Protein AF-A0A484LTN2-F1 (afdb_monomer_lite)

pLDDT: mean 73.19, std 17.42, range [28.61, 96.44]

Structure (mmCIF, N/CA/C/O backbone):
data_AF-A0A484LTN2-F1
#
_entry.id   AF-A0A484LTN2-F1
#
loop_
_atom_site.group_PDB
_atom_site.id
_atom_site.type_symbol
_atom_site.label_atom_id
_atom_site.label_alt_id
_atom_site.label_comp_id
_atom_site.label_asym_id
_atom_site.label_entity_id
_atom_site.label_seq_id
_atom_site.pdbx_PDB_ins_code
_atom_site.Cartn_x
_atom_site.Cartn_y
_atom_site.Cartn_z
_atom_site.occupancy
_atom_site.B_iso_or_equiv
_atom_site.auth_seq_id
_atom_site.auth_comp_id
_atom_site.auth_asym_id
_atom_site.auth_atom_id
_atom_site.pdbx_PDB_model_num
ATOM 1 N N . MET A 1 1 ? 16.495 2.948 -45.776 1.00 73.25 1 MET A N 1
ATOM 2 C CA . MET A 1 1 ? 16.102 4.232 -46.413 1.00 73.25 1 MET A CA 1
ATOM 3 C C . MET A 1 1 ? 14.752 4.759 -45.932 1.00 73.25 1 MET A C 1
ATOM 5 O O . MET A 1 1 ? 14.726 5.863 -45.408 1.00 73.25 1 MET A O 1
ATOM 9 N N . LEU A 1 2 ? 13.657 3.994 -46.045 1.00 81.75 2 LEU A N 1
ATOM 10 C CA . LEU A 1 2 ? 12.303 4.440 -45.662 1.00 81.75 2 LEU A CA 1
ATOM 11 C C . LEU A 1 2 ? 12.200 5.013 -44.234 1.00 81.75 2 LEU A C 1
ATOM 13 O O . LEU A 1 2 ? 11.617 6.074 -44.037 1.00 81.75 2 LEU A O 1
ATOM 17 N N . ALA A 1 3 ? 12.803 4.344 -43.246 1.00 84.12 3 ALA A N 1
ATOM 18 C CA . ALA A 1 3 ? 12.801 4.819 -41.861 1.00 84.12 3 ALA A CA 1
ATOM 19 C C . ALA A 1 3 ? 13.476 6.196 -41.713 1.00 84.12 3 ALA A C 1
ATOM 21 O O . ALA A 1 3 ? 12.920 7.088 -41.087 1.00 84.12 3 ALA A O 1
ATOM 22 N N . VAL A 1 4 ? 14.628 6.404 -42.361 1.00 85.31 4 VAL A N 1
ATOM 23 C CA . VAL A 1 4 ? 15.359 7.685 -42.331 1.00 85.31 4 VAL A CA 1
ATOM 24 C C . VAL A 1 4 ? 14.531 8.802 -42.966 1.00 85.31 4 VAL A C 1
ATOM 26 O O . VAL A 1 4 ? 14.491 9.905 -42.433 1.00 85.31 4 VAL A O 1
ATOM 29 N N . PHE A 1 5 ? 13.819 8.508 -44.057 1.00 86.00 5 PHE A N 1
ATOM 30 C CA . PHE A 1 5 ? 12.929 9.464 -44.718 1.00 86.00 5 PHE A CA 1
ATOM 31 C C . PHE A 1 5 ? 11.800 9.940 -43.794 1.00 86.00 5 PHE A C 1
ATOM 33 O O . PHE A 1 5 ? 11.580 11.143 -43.654 1.00 86.00 5 PHE A O 1
ATOM 40 N N . TRP A 1 6 ? 11.105 9.014 -43.128 1.00 87.88 6 TRP A N 1
ATOM 41 C CA . TRP A 1 6 ? 10.028 9.369 -42.200 1.00 87.88 6 TRP A CA 1
ATOM 42 C C . TRP A 1 6 ? 10.534 10.115 -40.968 1.00 87.88 6 TRP A C 1
ATOM 44 O O . TRP A 1 6 ? 9.888 11.068 -40.529 1.00 87.88 6 TRP A O 1
ATOM 54 N N . THR A 1 7 ? 11.697 9.731 -40.442 1.00 86.56 7 THR A N 1
ATOM 55 C CA . THR A 1 7 ? 12.330 10.429 -39.319 1.00 86.56 7 THR A CA 1
ATOM 56 C C . THR A 1 7 ? 12.731 11.849 -39.704 1.00 86.56 7 THR A C 1
ATOM 58 O O . THR A 1 7 ? 12.405 12.776 -38.971 1.00 86.56 7 THR A O 1
ATOM 61 N N . ALA A 1 8 ? 13.337 12.043 -40.880 1.00 86.75 8 ALA A N 1
ATOM 62 C CA . ALA A 1 8 ? 13.673 13.371 -41.393 1.00 86.75 8 ALA A CA 1
ATOM 63 C C . ALA A 1 8 ? 12.422 14.246 -41.577 1.00 86.75 8 ALA A C 1
ATOM 65 O O . ALA A 1 8 ? 12.446 15.420 -41.233 1.00 86.75 8 ALA A O 1
ATOM 66 N N . LYS A 1 9 ? 11.305 13.666 -42.044 1.00 86.06 9 LYS A N 1
ATOM 67 C CA . LYS A 1 9 ? 10.018 14.372 -42.176 1.00 86.06 9 LYS A CA 1
ATOM 68 C C . LYS A 1 9 ? 9.395 14.784 -40.840 1.00 86.06 9 LYS A C 1
ATOM 70 O O . LYS A 1 9 ? 8.737 15.817 -40.773 1.00 86.06 9 LYS A O 1
ATOM 75 N N . ARG A 1 10 ? 9.513 13.944 -39.808 1.00 88.38 10 ARG A N 1
ATOM 76 C CA . ARG A 1 10 ? 8.929 14.205 -38.480 1.00 88.38 10 ARG A CA 1
ATOM 77 C C . ARG A 1 10 ? 9.792 15.132 -37.632 1.00 88.38 10 ARG A C 1
ATOM 79 O O . ARG A 1 10 ? 9.253 15.892 -36.839 1.00 88.38 10 ARG A O 1
ATOM 86 N N . LEU A 1 11 ? 11.110 15.056 -37.790 1.00 89.62 11 LEU A N 1
ATOM 87 C CA . LEU A 1 11 ? 12.092 15.775 -36.979 1.00 89.62 11 LEU A CA 1
ATOM 88 C C . LEU A 1 11 ? 12.852 16.818 -37.805 1.00 89.62 11 LEU A C 1
ATOM 90 O O . LEU A 1 11 ? 14.044 17.033 -37.598 1.00 89.62 11 LEU A O 1
ATOM 94 N N . THR A 1 12 ? 12.164 17.471 -38.743 1.00 88.12 12 THR A N 1
ATOM 95 C CA . THR A 1 12 ? 12.761 18.424 -39.688 1.00 88.12 12 THR A CA 1
ATOM 96 C C . THR A 1 12 ? 13.589 19.509 -38.996 1.00 88.12 12 THR A C 1
ATOM 98 O O . THR A 1 12 ? 14.700 19.793 -39.434 1.00 88.12 12 THR A O 1
ATOM 101 N N . SER A 1 13 ? 13.097 20.066 -37.883 1.00 83.50 13 SER A N 1
ATOM 102 C CA . SER A 1 13 ? 13.801 21.097 -37.105 1.00 83.50 13 SER A CA 1
ATOM 103 C C . SER A 1 13 ? 15.170 20.625 -36.604 1.00 83.50 13 SER A C 1
ATOM 105 O O . SER A 1 13 ? 16.146 21.370 -36.655 1.00 83.50 13 SER A O 1
ATOM 107 N N . TYR A 1 14 ? 15.276 19.363 -36.188 1.00 85.69 14 TYR A N 1
ATOM 108 C CA . TYR A 1 14 ? 16.535 18.770 -35.741 1.00 85.69 14 TYR A CA 1
ATOM 109 C C . TYR A 1 14 ? 17.486 18.494 -36.905 1.00 85.69 14 TYR A C 1
ATOM 111 O O . TYR A 1 14 ? 18.676 18.773 -36.787 1.00 85.69 14 TYR A O 1
ATOM 119 N N . PHE A 1 15 ? 16.959 18.003 -38.030 1.00 88.19 15 PHE A N 1
ATOM 120 C CA . PHE A 1 15 ? 17.737 17.719 -39.242 1.00 88.19 15 PHE A CA 1
ATOM 121 C C . PHE A 1 15 ? 18.273 18.988 -39.926 1.00 88.19 15 PHE A C 1
ATOM 123 O O . PHE A 1 15 ? 19.256 18.912 -40.655 1.00 88.19 15 PHE A O 1
ATOM 130 N N . GLN A 1 16 ? 17.648 20.146 -39.695 1.00 85.12 16 GLN A N 1
ATOM 131 C CA . GLN A 1 16 ? 18.134 21.443 -40.178 1.00 85.12 16 GLN A CA 1
ATOM 132 C C . GLN A 1 16 ? 19.177 22.072 -39.249 1.00 85.12 16 GLN A C 1
ATOM 134 O O . GLN A 1 16 ? 20.098 22.727 -39.726 1.00 85.12 16 GLN A O 1
ATOM 139 N N . ALA A 1 17 ? 19.033 21.890 -37.935 1.00 85.00 17 ALA A N 1
ATOM 140 C CA . ALA A 1 17 ? 19.891 22.541 -36.947 1.00 85.00 17 ALA A CA 1
ATOM 141 C C . ALA A 1 17 ? 21.162 21.744 -36.600 1.00 85.00 17 ALA A C 1
ATOM 143 O O . ALA A 1 17 ? 22.133 22.327 -36.124 1.00 85.00 17 ALA A O 1
ATOM 144 N N . HIS A 1 18 ? 21.172 20.424 -36.816 1.00 83.38 18 HIS A N 1
ATOM 145 C CA . HIS A 1 18 ? 22.252 19.552 -36.356 1.00 83.38 18 HIS A CA 1
ATOM 146 C C . HIS A 1 18 ? 22.731 18.607 -37.451 1.00 83.38 18 HIS A C 1
ATOM 148 O O . HIS A 1 18 ? 21.957 18.110 -38.267 1.00 83.38 18 HIS A O 1
ATOM 154 N N . ARG A 1 19 ? 24.027 18.284 -37.413 1.00 85.19 19 ARG A N 1
ATOM 155 C CA . ARG A 1 19 ? 24.596 17.223 -38.244 1.00 85.19 19 ARG A CA 1
ATOM 156 C C . ARG A 1 19 ? 24.063 15.871 -37.776 1.00 85.19 19 ARG A C 1
ATOM 158 O O . ARG A 1 19 ? 24.337 15.447 -36.655 1.00 85.19 19 ARG A O 1
ATOM 165 N N . ILE A 1 20 ? 23.338 15.184 -38.653 1.00 89.94 20 ILE A N 1
ATOM 166 C CA . ILE A 1 20 ? 22.745 13.880 -38.354 1.00 89.94 20 ILE A CA 1
ATOM 167 C C . ILE A 1 20 ? 23.668 12.760 -38.828 1.00 89.94 20 ILE A C 1
ATOM 169 O O . ILE A 1 20 ? 24.042 12.698 -39.999 1.00 89.94 20 ILE A O 1
ATOM 173 N N . VAL A 1 21 ? 23.992 11.841 -37.918 1.00 88.56 21 VAL A N 1
ATOM 174 C CA . VAL A 1 21 ? 24.739 10.615 -38.219 1.00 88.56 21 VAL A CA 1
ATOM 175 C C . VAL A 1 21 ? 23.818 9.414 -38.021 1.00 88.56 21 VAL A C 1
ATOM 177 O O . VAL A 1 21 ? 23.299 9.190 -36.930 1.00 88.56 21 VAL A O 1
ATOM 180 N N . VAL A 1 22 ? 23.614 8.624 -39.072 1.00 85.56 22 VAL A N 1
ATOM 181 C CA . VAL A 1 22 ? 22.810 7.399 -39.049 1.00 85.56 22 VAL A CA 1
ATOM 182 C C . VAL A 1 22 ? 23.739 6.194 -38.964 1.00 85.56 22 VAL A C 1
ATOM 184 O O . VAL A 1 22 ? 24.496 5.910 -39.892 1.00 85.56 22 VAL A O 1
ATOM 187 N N . LEU A 1 23 ? 23.650 5.460 -37.855 1.00 83.06 23 LEU A N 1
ATOM 188 C CA . LEU A 1 23 ? 24.387 4.213 -37.653 1.00 83.06 23 LEU A CA 1
ATOM 189 C C . LEU A 1 23 ? 23.613 3.040 -38.261 1.00 83.06 23 LEU A C 1
ATOM 191 O O . LEU A 1 23 ? 22.505 2.725 -37.818 1.00 83.06 23 LEU A O 1
ATOM 195 N N . THR A 1 24 ? 24.180 2.384 -39.267 1.00 79.88 24 THR A N 1
ATOM 196 C CA . THR A 1 24 ? 23.522 1.293 -39.995 1.00 79.88 24 THR A CA 1
ATOM 197 C C . THR A 1 24 ? 24.529 0.247 -40.464 1.00 79.88 24 THR A C 1
ATOM 199 O O . THR A 1 24 ? 25.660 0.584 -40.791 1.00 79.88 24 THR A O 1
ATOM 202 N N . ASN A 1 25 ? 24.115 -1.020 -40.493 1.00 75.56 25 ASN A N 1
ATOM 203 C CA . ASN A 1 25 ? 24.895 -2.112 -41.090 1.00 75.56 25 ASN A CA 1
ATOM 204 C C . ASN A 1 25 ? 24.558 -2.321 -42.571 1.00 75.56 25 ASN A C 1
ATOM 206 O O . ASN A 1 25 ? 25.230 -3.082 -43.255 1.00 75.56 25 ASN A O 1
ATOM 210 N N . GLU A 1 26 ? 23.528 -1.632 -43.062 1.00 76.56 26 GLU A N 1
ATOM 211 C CA . GLU A 1 26 ? 23.120 -1.676 -44.458 1.00 76.56 26 GLU A CA 1
ATOM 212 C C . GLU A 1 26 ? 23.910 -0.639 -45.264 1.00 76.56 26 GLU A C 1
ATOM 214 O O . GLU A 1 26 ? 24.133 0.475 -44.772 1.00 76.56 26 GLU A O 1
ATOM 219 N N . PRO A 1 27 ? 24.285 -0.920 -46.524 1.00 72.06 27 PRO A N 1
ATOM 220 C CA . PRO A 1 27 ? 25.097 -0.022 -47.342 1.00 72.06 27 PRO A CA 1
ATOM 221 C C . PRO A 1 27 ? 24.262 1.141 -47.917 1.00 72.06 27 PRO A C 1
ATOM 223 O O . PRO A 1 27 ? 24.277 1.423 -49.116 1.00 72.06 27 PRO A O 1
ATOM 226 N N . LEU A 1 28 ? 23.523 1.857 -47.061 1.00 76.50 28 LEU A N 1
ATOM 227 C CA . LEU A 1 28 ? 22.569 2.904 -47.444 1.00 76.50 28 LEU A CA 1
ATOM 228 C C . LEU A 1 28 ? 23.228 4.060 -48.211 1.00 76.50 28 LEU A C 1
ATOM 230 O O . LEU A 1 28 ? 22.602 4.622 -49.105 1.00 76.50 28 LEU A O 1
ATOM 234 N N . ALA A 1 29 ? 24.498 4.366 -47.926 1.00 70.00 29 ALA A N 1
ATOM 235 C CA . ALA A 1 29 ? 25.273 5.383 -48.643 1.00 70.00 29 ALA A CA 1
ATOM 236 C C . ALA A 1 29 ? 25.580 5.020 -50.108 1.00 70.00 29 ALA A C 1
ATOM 238 O O . ALA A 1 29 ? 25.835 5.912 -50.918 1.00 70.00 29 ALA A O 1
ATOM 239 N N . SER A 1 30 ? 25.581 3.726 -50.441 1.00 68.81 30 SER A N 1
ATOM 240 C CA . SER A 1 30 ? 25.765 3.237 -51.813 1.00 68.81 30 SER A CA 1
ATOM 241 C C . SER A 1 30 ? 24.439 3.195 -52.578 1.00 68.81 30 SER A C 1
ATOM 243 O O . SER A 1 30 ? 24.393 3.505 -53.765 1.00 68.81 30 SER A O 1
ATOM 245 N N . LEU A 1 31 ? 23.333 2.913 -51.877 1.00 66.69 31 LEU A N 1
ATOM 246 C CA . LEU A 1 31 ? 21.987 2.849 -52.452 1.00 66.69 31 LEU A CA 1
ATOM 247 C C . LEU A 1 31 ? 21.461 4.215 -52.902 1.00 66.69 31 LEU A C 1
ATOM 249 O O . LEU A 1 31 ? 20.642 4.274 -53.812 1.00 66.69 31 LEU A O 1
ATOM 253 N N . THR A 1 32 ? 21.941 5.311 -52.310 1.00 63.41 32 THR A N 1
ATOM 254 C CA . THR A 1 32 ? 21.623 6.674 -52.769 1.00 63.41 32 THR A CA 1
ATOM 255 C C . THR A 1 32 ? 22.291 7.033 -54.098 1.00 63.41 32 THR A C 1
ATOM 257 O O . THR A 1 32 ? 21.862 7.987 -54.740 1.00 63.41 32 THR A O 1
ATOM 260 N N . ARG A 1 33 ? 23.320 6.283 -54.518 1.00 65.00 33 ARG A N 1
ATOM 261 C CA . ARG A 1 33 ? 24.092 6.508 -55.753 1.00 65.00 33 ARG A CA 1
ATOM 262 C C . ARG A 1 33 ? 23.961 5.367 -56.766 1.00 65.00 33 ARG A C 1
ATOM 264 O O . ARG A 1 33 ? 24.607 5.407 -57.808 1.00 65.00 33 ARG A O 1
ATOM 271 N N . SER A 1 34 ? 23.164 4.344 -56.459 1.00 70.00 34 SER A N 1
ATOM 272 C CA . SER A 1 34 ? 23.013 3.171 -57.317 1.00 70.00 34 SER A CA 1
ATOM 273 C C . SER A 1 34 ? 22.013 3.441 -58.449 1.00 70.00 34 SER A C 1
ATOM 275 O O . SER A 1 34 ? 20.865 3.789 -58.163 1.00 70.00 34 SER A O 1
ATOM 277 N N . PRO A 1 35 ? 22.387 3.219 -59.723 1.00 59.19 35 PRO A N 1
ATOM 278 C CA . PRO A 1 35 ? 21.466 3.329 -60.856 1.00 59.19 35 PRO A CA 1
ATOM 279 C C . PRO A 1 35 ? 20.405 2.212 -60.888 1.00 59.19 35 PRO A C 1
ATOM 281 O O . PRO A 1 35 ? 19.434 2.321 -61.627 1.00 59.19 35 PRO A O 1
ATOM 284 N N . ALA A 1 36 ? 20.555 1.163 -60.068 1.00 65.12 36 ALA A N 1
ATOM 285 C CA . ALA A 1 36 ? 19.591 0.066 -59.921 1.00 65.12 36 ALA A CA 1
ATOM 286 C C . ALA A 1 36 ? 18.566 0.292 -58.785 1.00 65.12 36 ALA A C 1
ATOM 288 O O . ALA A 1 36 ? 17.821 -0.620 -58.423 1.00 65.12 36 ALA A O 1
ATOM 289 N N . ALA A 1 37 ? 18.536 1.482 -58.173 1.00 68.44 37 ALA A N 1
ATOM 290 C CA . ALA A 1 37 ? 17.597 1.802 -57.102 1.00 68.44 37 ALA A CA 1
ATOM 291 C C . ALA A 1 37 ? 16.166 2.012 -57.633 1.00 68.44 37 ALA A C 1
ATOM 293 O O . ALA A 1 37 ? 15.951 2.601 -58.691 1.00 68.44 37 ALA A O 1
ATOM 294 N N . SER A 1 38 ? 15.163 1.568 -56.868 1.00 78.38 38 SER A N 1
ATOM 295 C CA . SER A 1 38 ? 13.755 1.803 -57.216 1.00 78.38 38 SER A CA 1
ATOM 296 C C . SER A 1 38 ? 13.418 3.301 -57.235 1.00 78.38 38 SER A C 1
ATOM 298 O O . SER A 1 38 ? 13.967 4.082 -56.455 1.00 78.38 38 SER A O 1
ATOM 300 N N . ALA A 1 39 ? 12.448 3.705 -58.063 1.00 76.25 39 ALA A N 1
ATOM 301 C CA . ALA A 1 39 ? 12.022 5.105 -58.182 1.00 76.25 39 ALA A CA 1
ATOM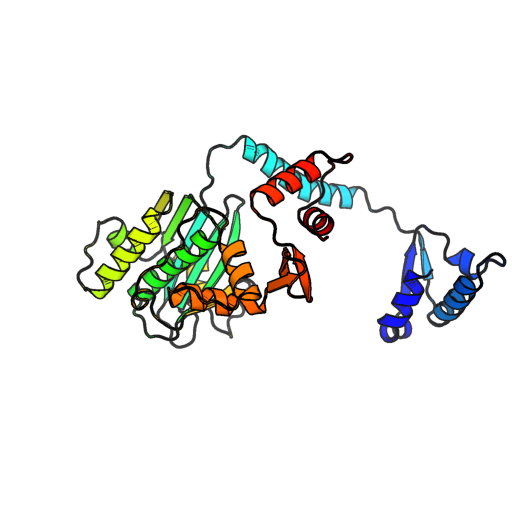 302 C C . ALA A 1 39 ? 11.654 5.749 -56.826 1.00 76.25 39 ALA A C 1
ATOM 304 O O . ALA A 1 39 ? 11.947 6.921 -56.575 1.00 76.25 39 ALA A O 1
ATOM 305 N N . TRP A 1 40 ? 11.067 4.967 -55.914 1.00 76.88 40 TRP A N 1
ATOM 306 C CA . TRP A 1 40 ? 10.759 5.399 -54.550 1.00 76.88 40 TRP A CA 1
ATOM 307 C C . TRP A 1 40 ? 12.009 5.654 -53.706 1.00 76.88 40 TRP A C 1
ATOM 309 O O . TRP A 1 40 ? 12.072 6.652 -52.987 1.00 76.88 40 TRP A O 1
ATOM 319 N N . MET A 1 41 ? 13.026 4.799 -53.816 1.00 77.50 41 MET A N 1
ATOM 320 C CA . MET A 1 41 ? 14.292 4.973 -53.104 1.00 77.50 41 MET A CA 1
ATOM 321 C C . MET A 1 41 ? 15.066 6.189 -53.602 1.00 77.50 41 MET A C 1
ATOM 323 O O . MET A 1 41 ? 15.598 6.925 -52.775 1.00 77.50 41 MET A O 1
ATOM 327 N N . THR A 1 42 ? 15.063 6.447 -54.910 1.00 79.00 42 THR A N 1
ATOM 328 C CA . THR A 1 42 ? 15.654 7.658 -55.497 1.00 79.00 42 THR A CA 1
ATOM 329 C C . THR A 1 42 ? 14.967 8.910 -54.959 1.00 79.00 42 THR A C 1
ATOM 331 O O . THR A 1 42 ? 15.632 9.841 -54.507 1.00 79.00 42 THR A O 1
ATOM 334 N N . LYS A 1 43 ? 13.628 8.909 -54.891 1.00 80.56 43 LYS A N 1
ATOM 335 C CA . LYS A 1 43 ? 12.855 10.019 -54.313 1.00 80.56 43 LYS A CA 1
ATOM 336 C C . LYS A 1 43 ? 13.197 10.262 -52.840 1.00 80.56 43 LYS A C 1
ATOM 338 O O . LYS A 1 43 ? 13.352 11.408 -52.423 1.00 80.56 43 LYS A O 1
ATOM 343 N N . TRP A 1 44 ? 13.336 9.202 -52.045 1.00 86.94 44 TRP A N 1
ATOM 344 C CA . TRP A 1 44 ? 13.748 9.328 -50.645 1.00 86.94 44 TRP A CA 1
ATOM 345 C C . TRP A 1 44 ? 15.200 9.791 -50.506 1.00 86.94 44 TRP A C 1
ATOM 347 O O . TRP A 1 44 ? 15.483 10.600 -49.629 1.00 86.94 44 TRP A O 1
ATOM 357 N N . ALA A 1 45 ? 16.105 9.322 -51.366 1.00 80.88 45 ALA A N 1
ATOM 358 C CA . ALA A 1 45 ? 17.507 9.730 -51.374 1.00 80.88 45 ALA A CA 1
ATOM 359 C C . ALA A 1 45 ? 17.661 11.231 -51.644 1.00 80.88 45 ALA A C 1
ATOM 361 O O . ALA A 1 45 ? 18.348 11.907 -50.883 1.00 80.88 45 ALA A O 1
ATOM 362 N N . VAL A 1 46 ? 16.953 11.751 -52.651 1.00 83.00 46 VAL A N 1
ATOM 363 C CA . VAL A 1 46 ? 16.927 13.186 -52.983 1.00 83.00 46 VAL A CA 1
ATOM 364 C C . VAL A 1 46 ? 16.348 14.017 -51.834 1.00 83.00 46 VAL A C 1
ATOM 366 O O . VAL A 1 46 ? 16.858 15.086 -51.513 1.00 83.00 46 VAL A O 1
ATOM 369 N N . PHE A 1 47 ? 15.305 13.525 -51.159 1.00 84.44 47 PHE A N 1
ATOM 370 C CA . PHE A 1 47 ? 14.766 14.219 -49.988 1.00 84.44 47 PHE A CA 1
ATOM 371 C C . PHE A 1 47 ? 15.752 14.226 -48.814 1.00 84.44 47 PHE A C 1
ATOM 373 O O . PHE A 1 47 ? 15.837 15.202 -48.083 1.00 84.44 47 PHE A O 1
ATOM 380 N N . ILE A 1 48 ? 16.495 13.145 -48.589 1.00 84.56 48 ILE A N 1
ATOM 381 C CA . ILE A 1 48 ? 17.428 13.056 -47.458 1.00 84.56 48 ILE A CA 1
ATOM 382 C C . ILE A 1 48 ? 18.713 13.854 -47.734 1.00 84.56 48 ILE A C 1
ATOM 384 O O . ILE A 1 48 ? 19.303 14.388 -46.793 1.00 84.56 48 ILE A O 1
ATOM 388 N N . SER A 1 49 ? 19.130 13.996 -48.999 1.00 81.44 49 SER A N 1
ATOM 389 C CA . SER A 1 49 ? 20.357 14.722 -49.358 1.00 81.44 49 SER A CA 1
ATOM 390 C C . SER A 1 49 ? 20.341 16.202 -48.972 1.00 81.44 49 SER A C 1
ATOM 392 O O . SER A 1 49 ? 21.406 16.797 -48.861 1.00 81.44 49 SER A O 1
ATOM 394 N N . GLN A 1 50 ? 19.169 16.786 -48.704 1.00 85.25 50 GLN A N 1
ATOM 395 C CA . GLN A 1 50 ? 19.058 18.175 -48.245 1.00 85.25 50 GLN A CA 1
ATOM 396 C C . GLN A 1 50 ? 19.559 18.400 -46.802 1.00 85.25 50 GLN A C 1
ATOM 398 O O . GLN A 1 50 ? 19.780 19.541 -46.415 1.00 85.25 50 GLN A O 1
ATOM 403 N N . TYR A 1 51 ? 19.740 17.337 -46.005 1.00 84.12 51 TYR A N 1
ATOM 404 C CA . TYR A 1 51 ? 20.085 17.428 -44.576 1.00 84.12 51 TYR A CA 1
ATOM 405 C C . TYR A 1 51 ? 21.508 16.949 -44.238 1.00 84.12 51 TYR A C 1
ATOM 407 O O . TYR A 1 51 ? 21.798 16.677 -43.075 1.00 84.12 51 TYR A O 1
ATOM 415 N N . SER A 1 52 ? 22.394 16.795 -45.232 1.00 79.12 52 SER A N 1
ATOM 416 C CA . SER A 1 52 ? 23.797 16.368 -45.042 1.00 79.12 52 SER A CA 1
ATOM 417 C C . SER A 1 52 ? 23.965 15.173 -44.083 1.00 79.12 52 SER A C 1
ATOM 419 O O . SER A 1 52 ? 24.833 15.173 -43.208 1.00 79.12 52 SER A O 1
ATOM 421 N N . VAL A 1 53 ? 23.104 14.156 -44.227 1.00 84.25 53 VAL A N 1
ATOM 422 C CA . VAL A 1 53 ? 23.080 12.973 -43.352 1.00 84.25 53 VAL A CA 1
ATOM 423 C C . VAL A 1 53 ? 24.276 12.070 -43.640 1.00 84.25 53 VAL A C 1
ATOM 425 O O . VAL A 1 53 ? 24.466 11.604 -44.765 1.00 84.25 53 VAL A O 1
ATOM 428 N N . GLU A 1 54 ? 25.055 11.769 -42.607 1.00 86.62 54 GLU A N 1
ATOM 429 C CA . GLU A 1 54 ? 26.204 10.874 -42.698 1.00 86.62 54 GLU A CA 1
ATOM 430 C C . GLU A 1 54 ? 25.814 9.455 -42.278 1.00 86.62 54 GLU A C 1
ATOM 432 O O . GLU A 1 54 ? 25.284 9.245 -41.191 1.00 86.62 54 GLU A O 1
ATOM 437 N N . PHE A 1 55 ? 26.106 8.460 -43.113 1.00 84.44 55 PHE A N 1
ATOM 438 C CA . PHE A 1 55 ? 25.899 7.055 -42.761 1.00 84.44 55 PHE A CA 1
ATOM 439 C C . PHE A 1 55 ? 27.210 6.453 -42.269 1.00 84.44 55 PHE A C 1
ATOM 441 O O . PHE A 1 55 ? 28.212 6.498 -42.981 1.00 84.44 55 PHE A O 1
ATOM 448 N N . ARG A 1 56 ? 27.199 5.867 -41.070 1.00 81.56 56 ARG A N 1
ATOM 449 C CA . ARG A 1 56 ? 28.351 5.147 -40.514 1.00 81.56 56 ARG A CA 1
ATOM 450 C C . ARG A 1 56 ? 27.979 3.701 -40.185 1.00 81.56 56 ARG A C 1
ATOM 452 O O . ARG A 1 56 ? 26.838 3.459 -39.783 1.00 81.56 56 ARG A O 1
ATOM 459 N N . PRO A 1 57 ? 28.922 2.750 -40.320 1.00 76.56 57 PRO A N 1
ATOM 460 C CA . PRO A 1 57 ? 28.722 1.390 -39.837 1.00 76.56 57 PRO A CA 1
ATOM 461 C C . PRO A 1 57 ? 28.410 1.412 -38.340 1.00 76.56 57 PRO A C 1
ATOM 463 O O . PRO A 1 57 ? 28.992 2.204 -37.589 1.00 76.56 57 PRO A O 1
ATOM 466 N N . ARG A 1 58 ? 27.473 0.571 -37.890 1.00 68.31 58 ARG A N 1
ATOM 467 C CA . ARG A 1 58 ? 27.192 0.457 -36.456 1.00 68.31 58 ARG A CA 1
ATOM 468 C C . ARG A 1 58 ? 28.430 -0.172 -35.794 1.00 68.31 58 ARG A C 1
ATOM 470 O O . ARG A 1 58 ? 28.836 -1.253 -36.220 1.00 68.31 58 ARG A O 1
ATOM 477 N N . PRO A 1 59 ? 29.046 0.459 -34.777 1.00 62.69 59 PRO A N 1
ATOM 478 C CA . PRO A 1 59 ? 30.085 -0.216 -34.008 1.00 62.69 59 PRO A CA 1
ATOM 479 C C . PRO A 1 59 ? 29.474 -1.467 -33.369 1.00 62.69 59 PRO A C 1
ATOM 481 O O . PRO A 1 59 ? 28.302 -1.437 -32.977 1.00 62.69 59 PRO A O 1
ATOM 484 N N . SER A 1 60 ? 30.232 -2.567 -33.281 1.00 58.81 60 SER A N 1
ATOM 485 C CA . SER A 1 60 ? 29.753 -3.753 -32.567 1.00 58.81 60 SER A CA 1
ATOM 486 C C . SER A 1 60 ? 29.314 -3.304 -31.178 1.00 58.81 60 SER A C 1
ATOM 488 O O . SER A 1 60 ? 30.100 -2.662 -30.472 1.00 58.81 60 SER A O 1
ATOM 490 N N . ILE A 1 61 ? 28.074 -3.609 -30.794 1.00 56.53 61 ILE A N 1
ATOM 491 C CA . ILE A 1 61 ? 27.647 -3.474 -29.402 1.00 56.53 61 ILE A CA 1
ATOM 492 C C . ILE A 1 61 ? 28.699 -4.245 -28.615 1.00 56.53 61 ILE A C 1
ATOM 494 O O . ILE A 1 61 ? 28.886 -5.435 -28.876 1.00 56.53 61 ILE A O 1
ATOM 498 N N . LYS A 1 62 ? 29.483 -3.553 -27.774 1.00 52.38 62 LYS A N 1
ATOM 499 C CA . LYS A 1 62 ? 30.523 -4.218 -26.987 1.00 52.38 62 LYS A CA 1
ATOM 500 C C . LYS A 1 62 ? 29.823 -5.373 -26.293 1.00 52.38 62 LYS A C 1
ATOM 502 O O . LYS A 1 62 ? 28.824 -5.121 -25.622 1.00 52.38 62 LYS A O 1
ATOM 507 N N . GLY A 1 63 ? 30.328 -6.595 -26.475 1.00 51.88 63 GLY A N 1
ATOM 508 C CA . GLY A 1 63 ? 29.820 -7.773 -25.771 1.00 51.88 63 GLY A CA 1
ATOM 509 C C . GLY A 1 63 ? 29.603 -7.441 -24.301 1.00 51.88 63 GLY A C 1
ATOM 510 O O . GLY A 1 63 ? 28.538 -7.746 -23.805 1.00 51.88 63 GLY A O 1
ATOM 511 N N . GLN A 1 64 ? 30.503 -6.619 -23.734 1.00 49.09 64 GLN A N 1
ATOM 512 C CA . GLN A 1 64 ? 30.395 -5.968 -22.432 1.00 49.09 64 GLN A CA 1
ATOM 513 C C . GLN A 1 64 ? 29.028 -5.345 -22.123 1.00 49.09 64 GLN A C 1
ATOM 515 O O . GLN A 1 64 ? 28.458 -5.714 -21.125 1.00 49.09 64 GLN A O 1
ATOM 520 N N . ALA A 1 65 ? 28.442 -4.486 -22.960 1.00 52.78 65 ALA A N 1
ATOM 521 C CA . ALA A 1 65 ? 27.127 -3.888 -22.687 1.00 52.78 65 ALA A CA 1
ATOM 522 C C . ALA A 1 65 ? 25.980 -4.914 -22.741 1.00 52.78 65 ALA A C 1
ATOM 524 O O . ALA A 1 65 ? 24.974 -4.762 -22.056 1.00 52.78 65 ALA A O 1
ATOM 525 N N . LEU A 1 66 ? 26.138 -5.965 -23.552 1.00 47.66 66 LEU A N 1
ATOM 526 C CA . LEU A 1 66 ? 25.205 -7.089 -23.625 1.00 47.66 66 LEU A CA 1
ATOM 527 C C . LEU A 1 66 ? 25.388 -8.040 -22.439 1.00 47.66 66 LEU A C 1
ATOM 529 O O . LEU A 1 66 ? 24.392 -8.529 -21.935 1.00 47.66 66 LEU A O 1
ATOM 533 N N . THR A 1 67 ? 26.619 -8.260 -21.970 1.00 47.50 67 THR A N 1
ATOM 534 C CA . THR A 1 67 ? 26.949 -8.996 -20.744 1.00 47.50 67 THR A CA 1
ATOM 535 C C . THR A 1 67 ? 26.646 -8.197 -19.495 1.00 47.50 67 THR A C 1
ATOM 537 O O . THR A 1 67 ? 26.278 -8.809 -18.523 1.00 47.50 67 THR A O 1
ATOM 540 N N . ASP A 1 68 ? 26.740 -6.875 -19.493 1.00 48.56 68 ASP A N 1
ATOM 541 C CA . ASP A 1 68 ? 26.386 -6.025 -18.358 1.00 48.56 68 ASP A CA 1
ATOM 542 C C . ASP A 1 68 ? 24.861 -5.991 -18.253 1.00 48.56 68 ASP A C 1
ATOM 544 O O . ASP A 1 68 ? 24.327 -6.170 -17.170 1.00 48.56 68 ASP A O 1
ATOM 548 N N . PHE A 1 69 ? 24.153 -5.915 -19.388 1.00 49.97 69 PHE A N 1
ATOM 549 C CA . PHE A 1 69 ? 22.704 -6.105 -19.441 1.00 49.97 69 PHE A CA 1
ATOM 550 C C . PHE A 1 69 ? 22.289 -7.539 -19.082 1.00 49.97 69 PHE A C 1
ATOM 552 O O . PHE A 1 69 ? 21.339 -7.726 -18.331 1.00 49.97 69 PHE A O 1
ATOM 559 N N . LEU A 1 70 ? 22.997 -8.564 -19.572 1.00 49.75 70 LEU A N 1
ATOM 560 C CA . LEU A 1 70 ? 22.769 -9.962 -19.198 1.00 49.75 70 LEU A CA 1
ATOM 561 C C . LEU A 1 70 ? 23.143 -10.214 -17.747 1.00 49.75 70 LEU A C 1
ATOM 563 O O . LEU A 1 70 ? 22.475 -11.021 -17.146 1.00 49.75 70 LEU A O 1
ATOM 567 N N . VAL A 1 71 ? 24.139 -9.564 -17.154 1.00 52.84 71 VAL A N 1
ATOM 568 C CA . VAL A 1 71 ? 24.496 -9.681 -15.731 1.00 52.84 71 VAL A CA 1
ATOM 569 C C . VAL A 1 71 ? 23.476 -8.924 -14.892 1.00 52.84 71 VAL A C 1
ATOM 571 O O . VAL A 1 71 ? 23.048 -9.441 -13.877 1.00 52.84 71 VAL A O 1
ATOM 574 N N . GLU A 1 72 ? 22.980 -7.773 -15.336 1.00 48.09 72 GLU A N 1
ATOM 575 C CA . GLU A 1 72 ? 21.868 -7.060 -14.697 1.00 48.09 72 GLU A CA 1
ATOM 576 C C . GLU A 1 72 ? 20.547 -7.857 -14.789 1.00 48.09 72 GLU A C 1
ATOM 578 O O . GLU A 1 72 ? 19.747 -7.863 -13.851 1.00 48.09 72 GLU A O 1
ATOM 583 N N . CYS A 1 73 ? 20.336 -8.606 -15.879 1.00 46.72 73 CYS A N 1
ATOM 584 C CA . CYS A 1 73 ? 19.162 -9.463 -16.084 1.00 46.72 73 CYS A CA 1
ATOM 585 C C . CYS A 1 73 ? 19.306 -10.866 -15.467 1.00 46.72 73 CYS A C 1
ATOM 587 O O . CYS A 1 73 ? 18.334 -11.387 -14.937 1.00 46.72 73 CYS A O 1
ATOM 589 N N . THR A 1 74 ? 20.494 -11.471 -15.463 1.00 45.72 74 THR A N 1
ATOM 590 C CA . THR A 1 74 ? 20.768 -12.794 -14.869 1.00 45.72 74 THR A CA 1
ATOM 591 C C . THR A 1 74 ? 21.115 -12.698 -13.395 1.00 45.72 74 THR A C 1
ATOM 593 O O . THR A 1 74 ? 20.832 -13.641 -12.678 1.00 45.72 74 THR A O 1
ATOM 596 N N . ALA A 1 75 ? 21.595 -11.564 -12.878 1.00 45.00 75 ALA A N 1
ATOM 597 C CA . ALA A 1 75 ? 21.557 -11.304 -11.440 1.00 45.00 75 ALA A CA 1
ATOM 598 C C . ALA A 1 75 ? 20.106 -11.246 -10.948 1.00 45.00 75 ALA A C 1
ATOM 600 O O . ALA A 1 75 ? 19.845 -11.718 -9.846 1.00 45.00 75 ALA A O 1
ATOM 601 N N . ARG A 1 76 ? 19.168 -10.754 -11.782 1.00 45.53 76 ARG A N 1
ATOM 602 C CA . ARG A 1 76 ? 17.708 -10.799 -11.558 1.00 45.53 76 ARG A CA 1
ATOM 603 C C . ARG A 1 76 ? 17.094 -12.193 -11.753 1.00 45.53 76 ARG A C 1
ATOM 605 O O . ARG A 1 76 ? 16.198 -12.566 -11.006 1.00 45.53 76 ARG A O 1
ATOM 612 N N . GLU A 1 77 ? 17.555 -12.986 -12.721 1.00 41.09 77 GLU A N 1
ATOM 613 C CA . GLU A 1 77 ? 17.059 -14.359 -12.931 1.00 41.09 77 GLU A CA 1
ATOM 614 C C . GLU A 1 77 ? 17.695 -15.377 -11.971 1.00 41.09 77 GLU A C 1
ATOM 616 O O . GLU A 1 77 ? 17.009 -16.296 -11.552 1.00 41.09 77 GLU A O 1
ATOM 621 N N . MET A 1 78 ? 18.943 -15.201 -11.529 1.00 34.84 78 MET A N 1
ATOM 622 C CA . MET A 1 78 ? 19.553 -15.997 -10.455 1.00 34.84 78 MET A CA 1
ATOM 623 C C . MET A 1 78 ? 18.954 -15.653 -9.090 1.00 34.84 78 MET A C 1
ATOM 625 O O . MET A 1 78 ? 18.819 -16.558 -8.274 1.00 34.84 78 MET A O 1
ATOM 629 N N . THR A 1 79 ? 18.511 -14.410 -8.845 1.00 42.44 79 THR A N 1
ATOM 630 C CA . THR A 1 79 ? 17.647 -14.121 -7.680 1.00 42.44 79 THR A CA 1
ATOM 631 C C . THR A 1 79 ? 16.294 -14.816 -7.800 1.00 42.44 79 THR A C 1
ATOM 633 O O . THR A 1 79 ? 15.767 -15.258 -6.789 1.00 42.44 79 THR A O 1
ATOM 636 N N . ARG A 1 80 ? 15.761 -14.999 -9.013 1.00 38.88 80 ARG A N 1
ATOM 637 C CA . ARG A 1 80 ? 14.475 -15.673 -9.258 1.00 38.88 80 ARG A CA 1
ATOM 638 C C . ARG A 1 80 ? 14.555 -17.206 -9.197 1.00 38.88 80 ARG A C 1
ATOM 640 O O . ARG A 1 80 ? 13.690 -17.835 -8.609 1.00 38.88 80 ARG A O 1
ATOM 647 N N . ALA A 1 81 ? 15.623 -17.805 -9.719 1.00 35.41 81 ALA A N 1
ATOM 648 C CA . ALA A 1 81 ? 15.878 -19.244 -9.644 1.00 35.41 81 ALA A CA 1
ATOM 649 C C . ALA A 1 81 ? 16.366 -19.677 -8.248 1.00 35.41 81 ALA A C 1
ATOM 651 O O . ALA A 1 81 ? 16.102 -20.797 -7.825 1.00 35.41 81 ALA A O 1
ATOM 652 N N . GLN A 1 82 ? 17.023 -18.784 -7.490 1.00 37.19 82 GLN A N 1
ATOM 653 C CA . GLN A 1 82 ? 17.243 -18.986 -6.051 1.00 37.19 82 GLN A CA 1
ATOM 654 C C . GLN A 1 82 ? 15.985 -18.700 -5.215 1.00 37.19 82 GLN A C 1
ATOM 656 O O . GLN A 1 82 ? 15.874 -19.254 -4.124 1.00 37.19 82 GLN A O 1
ATOM 661 N N . ALA A 1 83 ? 15.029 -17.895 -5.699 1.00 41.06 83 ALA A N 1
ATOM 662 C CA . ALA A 1 83 ? 13.733 -17.708 -5.039 1.00 41.06 83 ALA A CA 1
ATOM 663 C C . ALA A 1 83 ? 12.873 -18.982 -5.084 1.00 41.06 83 ALA A C 1
ATOM 665 O O . ALA A 1 83 ? 12.183 -19.279 -4.118 1.00 41.06 83 ALA A O 1
ATOM 666 N N . GLU A 1 84 ? 13.001 -19.814 -6.121 1.00 40.47 84 GLU A N 1
ATOM 667 C CA . GLU A 1 84 ? 12.333 -21.127 -6.164 1.00 40.47 84 GLU A CA 1
ATOM 668 C C . GLU A 1 84 ? 12.910 -22.142 -5.155 1.00 40.47 84 GLU A C 1
ATOM 670 O O . GLU A 1 84 ? 12.299 -23.177 -4.902 1.00 40.47 84 GLU A O 1
ATOM 675 N N . THR A 1 85 ? 14.063 -21.855 -4.533 1.00 36.72 85 THR A N 1
ATOM 676 C CA . THR A 1 85 ? 14.678 -22.715 -3.500 1.00 36.72 85 THR A CA 1
ATOM 677 C C . THR A 1 85 ? 14.803 -22.065 -2.119 1.00 36.72 85 THR A C 1
ATOM 679 O O . THR A 1 85 ? 15.300 -22.710 -1.196 1.00 36.72 85 THR A O 1
ATOM 682 N N . ARG A 1 86 ? 14.349 -20.818 -1.930 1.00 37.19 86 ARG A N 1
ATOM 683 C CA . ARG A 1 86 ? 14.366 -20.128 -0.629 1.00 37.19 86 ARG A CA 1
ATOM 684 C C . ARG A 1 86 ? 12.948 -19.957 -0.107 1.00 37.19 86 ARG A C 1
ATOM 686 O O . ARG A 1 86 ? 12.326 -18.920 -0.275 1.00 37.19 86 ARG A O 1
ATOM 693 N N . VAL A 1 87 ? 12.474 -20.986 0.580 1.00 42.28 87 VAL A N 1
ATOM 694 C CA . VAL A 1 87 ? 11.176 -21.054 1.271 1.00 42.28 87 VAL A CA 1
ATOM 695 C C . VAL A 1 87 ? 11.142 -20.159 2.533 1.00 42.28 87 VAL A C 1
ATOM 697 O O . VAL A 1 87 ? 10.427 -20.460 3.478 1.00 42.28 87 VAL A O 1
ATOM 700 N N . GLU A 1 88 ? 11.910 -19.063 2.605 1.00 46.34 88 GLU A N 1
ATOM 701 C CA . GLU A 1 88 ? 12.195 -18.437 3.907 1.00 46.34 88 GLU A CA 1
ATOM 702 C C . GLU A 1 88 ? 11.945 -16.939 4.110 1.00 46.34 88 GLU A C 1
ATOM 704 O O . GLU A 1 88 ? 12.152 -16.534 5.238 1.00 46.34 88 GLU A O 1
ATOM 709 N N . ASP A 1 89 ? 11.417 -16.130 3.176 1.00 57.59 89 ASP A N 1
ATOM 710 C CA . ASP A 1 89 ? 10.741 -14.868 3.583 1.00 57.59 89 ASP A CA 1
ATOM 711 C C . ASP A 1 89 ? 10.003 -14.157 2.423 1.00 57.59 89 ASP A C 1
ATOM 713 O O . ASP A 1 89 ? 10.525 -13.247 1.787 1.00 57.59 89 ASP A O 1
ATOM 717 N N . ASP A 1 90 ? 8.733 -14.513 2.194 1.00 75.25 90 ASP A N 1
ATOM 718 C CA . ASP A 1 90 ? 7.791 -13.763 1.328 1.00 75.25 90 ASP A CA 1
ATOM 719 C C . ASP A 1 90 ? 7.198 -12.515 2.029 1.00 75.25 90 ASP A C 1
ATOM 721 O O . ASP A 1 90 ? 6.152 -11.984 1.643 1.00 75.25 90 ASP A O 1
ATOM 725 N N . TRP A 1 91 ? 7.827 -12.047 3.109 1.00 89.12 91 TRP A N 1
ATOM 726 C CA . TRP A 1 91 ? 7.294 -10.967 3.933 1.00 89.12 91 TRP A CA 1
ATOM 727 C C . TRP A 1 91 ? 7.495 -9.612 3.266 1.00 89.12 91 TRP A C 1
ATOM 729 O O . TRP A 1 91 ? 8.617 -9.171 3.020 1.00 89.12 91 TRP A O 1
ATOM 739 N N . TRP A 1 92 ? 6.392 -8.907 3.038 1.00 92.88 92 TRP A N 1
ATOM 740 C CA . TRP A 1 92 ? 6.446 -7.489 2.711 1.00 92.88 92 TRP A CA 1
ATOM 741 C C . TRP A 1 92 ? 6.694 -6.688 3.977 1.00 92.88 92 TRP A C 1
ATOM 743 O O . TRP A 1 92 ? 6.082 -6.956 5.007 1.00 92.88 92 TRP A O 1
ATOM 753 N N . VAL A 1 93 ? 7.539 -5.668 3.903 1.00 94.62 93 VAL A N 1
ATOM 754 C CA . VAL A 1 93 ? 7.721 -4.732 5.015 1.00 94.62 93 VAL A CA 1
ATOM 755 C C . VAL A 1 93 ? 6.913 -3.475 4.732 1.00 94.62 93 VAL A C 1
ATOM 757 O O . VAL A 1 93 ? 7.029 -2.887 3.662 1.00 94.62 93 VAL A O 1
ATOM 760 N N . MET A 1 94 ? 6.095 -3.046 5.684 1.00 96.31 94 MET A N 1
ATOM 761 C CA . MET A 1 94 ? 5.337 -1.803 5.617 1.00 96.31 94 MET A CA 1
ATOM 762 C C . MET A 1 94 ? 5.728 -0.899 6.781 1.00 96.31 94 MET A C 1
ATOM 764 O O . MET A 1 94 ? 5.461 -1.237 7.927 1.00 96.31 94 MET A O 1
ATOM 768 N N . SER A 1 95 ? 6.288 0.271 6.495 1.00 95.50 95 SER A N 1
ATOM 769 C CA . SER A 1 95 ? 6.540 1.309 7.496 1.00 95.50 95 SER A CA 1
ATOM 770 C C . SER A 1 95 ? 5.511 2.425 7.369 1.00 95.50 95 SER A C 1
ATOM 772 O O . SER A 1 95 ? 5.279 2.923 6.265 1.00 95.50 95 SER A O 1
ATOM 774 N N . ILE A 1 96 ? 4.902 2.820 8.483 1.00 95.25 96 ILE A N 1
ATOM 775 C CA . ILE A 1 96 ? 3.856 3.849 8.530 1.00 95.25 96 ILE A CA 1
ATOM 776 C C . ILE A 1 96 ? 4.233 4.974 9.495 1.00 95.25 96 ILE A C 1
ATOM 778 O O . ILE A 1 96 ? 4.877 4.715 10.508 1.00 95.25 96 ILE A O 1
ATOM 782 N N . ASP A 1 97 ? 3.823 6.202 9.190 1.00 92.62 97 ASP A N 1
ATOM 783 C CA . ASP A 1 97 ? 3.874 7.352 10.106 1.00 92.62 97 ASP A CA 1
ATOM 784 C C . ASP A 1 97 ? 2.677 8.268 9.824 1.00 92.62 97 ASP A C 1
ATOM 786 O O . ASP A 1 97 ? 2.290 8.476 8.666 1.00 92.62 97 ASP A O 1
ATOM 790 N N . GLY A 1 98 ? 2.096 8.814 10.885 1.00 88.62 98 GLY A N 1
ATOM 791 C CA . GLY A 1 98 ? 1.024 9.796 10.844 1.00 88.62 98 GLY A CA 1
ATOM 792 C C . GLY A 1 98 ? 1.487 11.125 11.432 1.00 88.62 98 GLY A C 1
ATOM 793 O O . GLY A 1 98 ? 2.212 11.180 12.420 1.00 88.62 98 GLY A O 1
ATOM 794 N N . SER A 1 99 ? 1.047 12.232 10.842 1.00 84.06 99 SER A N 1
ATOM 795 C CA . SER A 1 99 ? 1.293 13.570 11.371 1.00 84.06 99 SER A CA 1
ATOM 796 C C . SER A 1 99 ? 0.054 14.441 11.190 1.00 84.06 99 SER A C 1
ATOM 798 O O . SER A 1 99 ? -0.491 14.501 10.092 1.00 84.06 99 SER A O 1
ATOM 800 N N . PRO A 1 100 ? -0.372 15.196 12.214 1.00 74.81 100 PRO A N 1
ATOM 801 C CA . PRO A 1 100 ? -1.389 16.220 12.032 1.00 74.81 100 PRO A CA 1
ATOM 802 C C . PRO A 1 100 ? -0.764 17.387 11.253 1.00 74.81 100 PRO A C 1
ATOM 804 O O . PRO A 1 100 ? 0.283 17.905 11.652 1.00 74.81 100 PRO A O 1
ATOM 807 N N . GLY A 1 101 ? -1.360 17.812 10.138 1.00 65.12 101 GLY A N 1
ATOM 808 C CA . GLY A 1 101 ? -0.729 18.803 9.268 1.00 65.12 101 GLY A CA 1
ATOM 809 C C . GLY A 1 101 ? -1.712 19.538 8.365 1.00 65.12 101 GLY A C 1
ATOM 810 O O . GLY A 1 101 ? -2.104 19.049 7.320 1.00 65.12 101 GLY A O 1
ATOM 811 N N . SER A 1 102 ? -2.000 20.805 8.677 1.00 56.00 102 SER A N 1
ATOM 812 C CA . SER A 1 102 ? -2.988 21.620 7.947 1.00 56.00 102 SER A CA 1
ATOM 813 C C . SER A 1 102 ? -2.646 21.955 6.481 1.00 56.00 102 SER A C 1
ATOM 815 O O . SER A 1 102 ? -3.481 22.537 5.787 1.00 56.00 102 SER A O 1
ATOM 817 N N . ARG A 1 103 ? -1.427 21.656 6.001 1.00 58.97 103 ARG A N 1
ATOM 818 C CA . ARG A 1 103 ? -0.952 21.975 4.632 1.00 58.97 103 ARG A CA 1
ATOM 819 C C . ARG A 1 103 ? -0.015 20.932 4.004 1.00 58.97 103 ARG A C 1
ATOM 821 O O . ARG A 1 103 ? 0.446 21.138 2.880 1.00 58.97 103 ARG A O 1
ATOM 828 N N . SER A 1 104 ? 0.297 19.844 4.701 1.00 62.94 104 SER A N 1
ATOM 829 C CA . SER A 1 104 ? 1.151 18.761 4.200 1.00 62.94 104 SER A CA 1
ATOM 830 C C . SER A 1 104 ? 0.310 17.512 3.935 1.00 62.94 104 SER A C 1
ATOM 832 O O . SER A 1 104 ? -0.874 17.472 4.254 1.00 62.94 104 SER A O 1
ATOM 834 N N . CYS A 1 105 ? 0.897 16.484 3.326 1.00 64.56 105 CYS A N 1
ATOM 835 C CA . CYS A 1 105 ? 0.408 15.128 3.559 1.00 64.56 105 CYS A CA 1
ATOM 836 C C . CYS A 1 105 ? 0.452 14.863 5.070 1.00 64.56 105 CYS A C 1
ATOM 838 O O . CYS A 1 105 ? 1.181 15.550 5.784 1.00 64.56 105 CYS A O 1
ATOM 840 N N . GLU A 1 106 ? -0.375 13.941 5.538 1.00 82.69 106 GLU A N 1
ATOM 841 C CA . GLU A 1 106 ? -0.608 13.678 6.963 1.00 82.69 106 GLU A CA 1
ATOM 842 C C . GLU A 1 106 ? -0.433 12.195 7.304 1.00 82.69 106 GLU A C 1
ATOM 844 O O . GLU A 1 106 ? -0.377 11.824 8.471 1.00 82.69 106 GLU A O 1
ATOM 849 N N . ALA A 1 107 ? -0.284 11.339 6.292 1.00 88.19 107 ALA A N 1
ATOM 850 C CA . ALA A 1 107 ? 0.159 9.965 6.463 1.00 88.19 107 ALA A CA 1
ATOM 851 C C . ALA A 1 107 ? 1.208 9.596 5.417 1.00 88.19 107 ALA A C 1
ATOM 853 O O . ALA A 1 107 ? 1.087 9.939 4.238 1.00 88.19 107 ALA A O 1
ATOM 854 N N . GLY A 1 108 ? 2.238 8.891 5.867 1.00 90.06 108 GLY A N 1
ATOM 855 C CA . GLY A 1 108 ? 3.321 8.368 5.055 1.00 90.06 108 GLY A CA 1
ATOM 856 C C . GLY A 1 108 ? 3.386 6.855 5.168 1.00 90.06 108 GLY A C 1
ATOM 857 O O . GLY A 1 108 ? 3.320 6.310 6.267 1.00 90.06 108 GLY A O 1
ATOM 858 N N . ILE A 1 109 ? 3.490 6.178 4.028 1.00 92.56 109 ILE A N 1
ATOM 859 C CA . ILE A 1 109 ? 3.547 4.719 3.950 1.00 92.56 109 ILE A CA 1
ATOM 860 C C . ILE A 1 109 ? 4.692 4.337 3.013 1.00 92.56 109 ILE A C 1
ATOM 862 O O . ILE A 1 109 ? 4.756 4.774 1.861 1.00 92.56 109 ILE A O 1
ATOM 866 N N . VAL A 1 110 ? 5.586 3.489 3.505 1.00 90.12 110 VAL A N 1
ATOM 867 C CA . VAL A 1 110 ? 6.670 2.883 2.734 1.00 90.12 110 VAL A CA 1
ATOM 868 C C . VAL A 1 110 ? 6.413 1.389 2.674 1.00 90.12 110 VAL A C 1
ATOM 870 O O . VAL A 1 110 ? 6.309 0.747 3.714 1.00 90.12 110 VAL A O 1
ATOM 873 N N . LEU A 1 111 ? 6.327 0.832 1.472 1.00 86.94 111 LEU A N 1
ATOM 874 C CA . LEU A 1 111 ? 6.267 -0.611 1.265 1.00 86.94 111 LEU A CA 1
ATOM 875 C C . LEU A 1 111 ? 7.598 -1.084 0.699 1.00 86.94 111 LEU A C 1
ATOM 877 O O . LEU A 1 111 ? 8.116 -0.481 -0.240 1.00 86.94 111 LEU A O 1
ATOM 881 N N . VAL A 1 112 ? 8.134 -2.164 1.247 1.00 84.31 112 VAL A N 1
ATOM 882 C CA . VAL A 1 112 ? 9.325 -2.842 0.745 1.00 84.31 112 VAL A CA 1
ATOM 883 C C . VAL A 1 112 ? 8.936 -4.261 0.365 1.00 84.31 112 VAL A C 1
ATOM 885 O O . VAL A 1 112 ? 8.409 -5.008 1.190 1.00 84.31 112 VAL A O 1
ATOM 888 N N . THR A 1 113 ? 9.159 -4.615 -0.898 1.00 80.25 113 THR A N 1
ATOM 889 C CA . THR A 1 113 ? 8.903 -5.972 -1.389 1.00 80.25 113 THR A CA 1
ATOM 890 C C . THR A 1 113 ? 9.966 -6.947 -0.864 1.00 80.25 113 THR A C 1
ATOM 892 O O . THR A 1 113 ? 11.047 -6.500 -0.468 1.00 80.25 113 THR A O 1
ATOM 895 N N . PRO A 1 114 ? 9.726 -8.269 -0.915 1.00 73.75 114 PRO A N 1
ATOM 896 C CA . PRO A 1 114 ? 10.742 -9.284 -0.615 1.00 73.75 114 PRO A CA 1
ATOM 897 C C . PRO A 1 114 ? 12.027 -9.113 -1.448 1.00 73.75 114 PRO A C 1
ATOM 899 O O . PRO A 1 114 ? 13.137 -9.334 -0.972 1.00 73.75 114 PRO A O 1
ATOM 902 N N . GLU A 1 115 ? 11.901 -8.622 -2.684 1.00 70.62 115 GLU A N 1
ATOM 903 C CA . GLU A 1 115 ? 13.021 -8.277 -3.573 1.00 70.62 115 GLU A CA 1
ATOM 904 C C . GLU A 1 115 ? 13.666 -6.915 -3.260 1.00 70.62 115 GLU A C 1
ATOM 906 O O . GLU A 1 115 ? 14.496 -6.421 -4.028 1.00 70.62 115 GLU A O 1
ATOM 911 N N . ASN A 1 116 ? 13.302 -6.303 -2.132 1.00 72.50 116 ASN A N 1
ATOM 912 C CA . ASN A 1 116 ? 13.831 -5.043 -1.625 1.00 72.50 116 ASN A CA 1
ATOM 913 C C . ASN A 1 116 ? 13.497 -3.814 -2.497 1.00 72.50 116 ASN A C 1
ATOM 915 O O . ASN A 1 116 ? 14.209 -2.803 -2.464 1.00 72.50 116 ASN A O 1
ATOM 919 N N . PHE A 1 117 ? 12.410 -3.866 -3.278 1.00 74.31 117 PHE A N 1
ATOM 920 C CA . PHE A 1 117 ? 11.905 -2.686 -3.984 1.00 74.31 117 PHE A CA 1
ATOM 921 C C . PHE A 1 117 ? 11.086 -1.816 -3.044 1.00 74.31 117 PHE A C 1
ATOM 923 O O . PHE A 1 117 ? 10.192 -2.308 -2.364 1.00 74.31 117 PHE A O 1
ATOM 930 N N . ARG A 1 118 ? 11.354 -0.508 -3.051 1.00 78.31 118 ARG A N 1
ATOM 931 C CA . ARG A 1 118 ? 10.623 0.463 -2.233 1.00 78.31 118 ARG A CA 1
ATOM 932 C C . ARG A 1 118 ? 9.521 1.142 -3.033 1.00 78.31 118 ARG A C 1
ATOM 934 O O . ARG A 1 118 ? 9.759 1.627 -4.139 1.00 78.31 118 ARG A O 1
ATOM 941 N N . ILE A 1 119 ? 8.335 1.207 -2.445 1.00 81.75 119 ILE A N 1
ATOM 942 C CA . ILE A 1 119 ? 7.162 1.891 -2.978 1.00 81.75 119 ILE A CA 1
ATOM 943 C C . ILE A 1 119 ? 6.724 2.926 -1.947 1.00 81.75 119 ILE A C 1
ATOM 945 O O . ILE A 1 119 ? 6.564 2.616 -0.767 1.00 81.75 119 ILE A O 1
ATOM 949 N N . TYR A 1 120 ? 6.536 4.159 -2.404 1.00 83.75 120 TYR A N 1
ATOM 950 C CA . TYR A 1 120 ? 6.289 5.311 -1.549 1.00 83.75 120 TYR A CA 1
ATOM 951 C C . TYR A 1 120 ? 4.877 5.848 -1.754 1.00 83.75 120 TYR A C 1
ATOM 953 O O . TYR A 1 120 ? 4.492 6.184 -2.877 1.00 83.75 120 TYR A O 1
ATOM 961 N N . TYR A 1 121 ? 4.130 5.975 -0.662 1.00 82.12 121 TYR A N 1
ATOM 962 C CA . TYR A 1 121 ? 2.795 6.555 -0.640 1.00 82.12 121 TYR A CA 1
ATOM 963 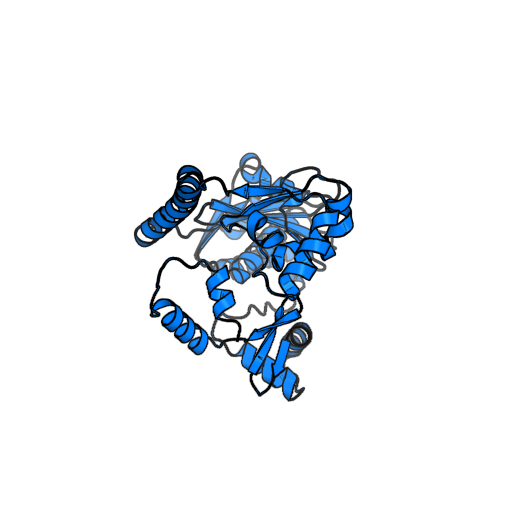C C . TYR A 1 121 ? 2.722 7.677 0.390 1.00 82.12 121 TYR A C 1
ATOM 965 O O . TYR A 1 121 ? 3.204 7.548 1.515 1.00 82.12 121 TYR A O 1
ATOM 973 N N . ALA A 1 122 ? 2.082 8.773 0.003 1.00 88.44 122 ALA A N 1
ATOM 974 C CA . ALA A 1 122 ? 1.726 9.858 0.901 1.00 88.44 122 ALA A CA 1
ATOM 975 C C . ALA A 1 122 ? 0.227 10.132 0.773 1.00 88.44 122 ALA A C 1
ATOM 977 O O . ALA A 1 122 ? -0.316 10.152 -0.331 1.00 88.44 122 ALA A O 1
ATOM 978 N N . ILE A 1 123 ? -0.451 10.338 1.897 1.00 86.56 123 ILE A N 1
ATOM 979 C CA . ILE A 1 123 ? -1.888 10.605 1.925 1.00 86.56 123 ILE A CA 1
ATOM 980 C C . ILE A 1 123 ? -2.118 11.973 2.547 1.00 86.56 123 ILE A C 1
ATOM 982 O O . ILE A 1 123 ? -1.587 12.281 3.614 1.00 86.56 123 ILE A O 1
ATOM 986 N N . ARG A 1 124 ? -2.929 12.791 1.880 1.00 88.75 124 ARG A N 1
ATOM 987 C CA . ARG A 1 124 ? -3.407 14.076 2.392 1.00 88.75 124 ARG A CA 1
ATOM 988 C C . ARG A 1 124 ? -4.846 13.929 2.867 1.00 88.75 124 ARG A C 1
ATOM 990 O O . ARG A 1 124 ? -5.700 13.521 2.072 1.00 88.75 124 ARG A O 1
ATOM 997 N N . PHE A 1 125 ? -5.133 14.269 4.121 1.00 87.06 125 PHE A N 1
ATOM 998 C CA . PHE A 1 125 ? -6.506 14.256 4.607 1.00 87.06 125 PHE A CA 1
ATOM 999 C C . PHE A 1 125 ? -7.177 15.602 4.314 1.00 87.06 125 PHE A C 1
ATOM 1001 O O . PHE A 1 125 ? -6.579 16.671 4.399 1.00 87.06 125 PHE A O 1
ATOM 1008 N N . GLN A 1 126 ? -8.448 15.555 3.916 1.00 86.44 126 GLN A N 1
ATOM 1009 C CA . GLN A 1 126 ? -9.296 16.750 3.782 1.00 86.44 126 GLN A CA 1
ATOM 1010 C C . GLN A 1 126 ? -10.184 16.942 5.025 1.00 86.44 126 GLN A C 1
ATOM 1012 O O . GLN A 1 126 ? -11.215 17.613 4.980 1.00 86.44 126 GLN A O 1
ATOM 1017 N N . PHE A 1 127 ? -9.804 16.319 6.139 1.00 84.75 127 PHE A N 1
ATOM 1018 C CA . PHE A 1 127 ? -10.509 16.332 7.413 1.00 84.75 127 PHE A CA 1
ATOM 1019 C C . PHE A 1 127 ? -9.506 16.472 8.554 1.00 84.75 127 PHE A C 1
ATOM 1021 O O . PHE A 1 127 ? -8.323 16.200 8.394 1.00 84.75 127 PHE A O 1
ATOM 1028 N N . HIS A 1 128 ? -9.986 16.905 9.717 1.00 84.62 128 HIS A N 1
ATOM 1029 C CA . HIS A 1 128 ? -9.122 17.094 10.875 1.00 84.62 128 HIS A CA 1
ATOM 1030 C C . HIS A 1 128 ? -8.906 15.765 11.597 1.00 84.62 128 HIS A C 1
ATOM 1032 O O . HIS A 1 128 ? -9.870 15.045 11.870 1.00 84.62 128 HIS A O 1
ATOM 1038 N N . VAL A 1 129 ? -7.649 15.486 11.935 1.00 86.00 129 VAL A N 1
ATOM 1039 C CA . VAL A 1 129 ? -7.229 14.330 12.729 1.00 86.00 129 VAL A CA 1
ATOM 1040 C C . VAL A 1 129 ? -6.284 14.755 13.843 1.00 86.00 129 VAL A C 1
ATOM 1042 O O . VAL A 1 129 ? -5.491 15.688 13.704 1.00 86.00 129 VAL A O 1
ATOM 1045 N N . SER A 1 130 ? -6.357 14.051 14.963 1.00 89.00 130 SER A N 1
ATOM 1046 C CA . SER A 1 130 ? -5.299 14.038 15.966 1.00 89.00 130 SER A CA 1
ATOM 1047 C C . SER A 1 130 ? -4.108 13.202 15.489 1.00 89.00 130 SER A C 1
ATOM 1049 O O . SER A 1 130 ? -4.210 12.422 14.544 1.00 89.00 130 SER A O 1
ATOM 1051 N N . ASN A 1 131 ? -2.976 13.316 16.185 1.00 88.38 131 ASN A N 1
ATOM 1052 C CA . ASN A 1 131 ? -1.781 12.536 15.861 1.00 88.38 131 ASN A CA 1
ATOM 1053 C C . ASN A 1 131 ? -2.048 11.021 15.883 1.00 88.38 131 ASN A C 1
ATOM 1055 O O . ASN A 1 131 ? -1.692 10.305 14.958 1.00 88.38 131 ASN A O 1
ATOM 1059 N N . ASN A 1 132 ? -2.752 10.538 16.910 1.00 90.62 132 ASN A N 1
ATOM 1060 C CA . ASN A 1 132 ? -3.054 9.113 17.043 1.00 90.62 132 ASN A CA 1
ATOM 1061 C C . ASN A 1 132 ? -3.995 8.622 15.936 1.00 90.62 132 ASN A C 1
ATOM 1063 O O . ASN A 1 132 ? -3.846 7.507 15.449 1.00 90.62 132 ASN A O 1
ATOM 1067 N N . GLU A 1 133 ? -4.961 9.445 15.530 1.00 90.94 133 GLU A N 1
ATOM 1068 C CA . GLU A 1 133 ? -5.863 9.111 14.428 1.00 90.94 133 GLU A CA 1
ATOM 1069 C C . GLU A 1 133 ? -5.135 9.106 13.085 1.00 90.94 133 GLU A C 1
ATOM 1071 O O . GLU A 1 133 ? -5.401 8.228 12.273 1.00 90.94 133 GLU A O 1
ATOM 1076 N N . ALA A 1 134 ? -4.192 10.028 12.866 1.00 91.75 134 ALA A N 1
ATOM 1077 C CA . ALA A 1 134 ? -3.362 10.043 11.665 1.00 91.75 134 ALA A CA 1
ATOM 1078 C C . ALA A 1 134 ? -2.550 8.745 11.522 1.00 91.75 134 ALA A C 1
ATOM 1080 O O . ALA A 1 134 ? -2.502 8.174 10.436 1.00 91.75 134 ALA A O 1
ATOM 1081 N N . GLU A 1 135 ? -1.981 8.238 12.620 1.00 93.19 135 GLU A N 1
ATOM 1082 C CA . GLU A 1 135 ? -1.265 6.953 12.648 1.00 93.19 135 GLU A CA 1
ATOM 1083 C C . GLU A 1 135 ? -2.183 5.770 12.304 1.00 93.19 135 GLU A C 1
ATOM 1085 O O . GLU A 1 135 ? -1.836 4.908 11.494 1.00 93.19 135 GLU A O 1
ATOM 1090 N N . TYR A 1 136 ? -3.394 5.738 12.870 1.00 94.25 136 TYR A N 1
ATOM 1091 C CA . TYR A 1 136 ? -4.380 4.708 12.534 1.00 94.25 136 TYR A CA 1
ATOM 1092 C C . TYR A 1 136 ? -4.855 4.804 11.081 1.00 94.25 136 TYR A C 1
ATOM 1094 O O . TYR A 1 136 ? -5.002 3.782 10.413 1.00 94.25 136 TYR A O 1
ATOM 1102 N N . GLU A 1 137 ? -5.078 6.010 10.561 1.00 93.19 137 GLU A N 1
ATOM 1103 C CA . GLU A 1 137 ? -5.407 6.214 9.150 1.00 93.19 137 GLU A CA 1
ATOM 1104 C C . GLU A 1 137 ? -4.251 5.774 8.241 1.00 93.19 137 GLU A C 1
ATOM 1106 O O . GLU A 1 137 ? -4.505 5.149 7.208 1.00 93.19 137 GLU A O 1
ATOM 1111 N N . ALA A 1 138 ? -2.995 6.029 8.621 1.00 94.00 138 ALA A N 1
ATOM 1112 C CA . ALA A 1 138 ? -1.824 5.544 7.893 1.00 94.00 138 ALA A CA 1
ATOM 1113 C C . ALA A 1 138 ? -1.801 4.009 7.845 1.00 94.00 138 ALA A C 1
ATOM 1115 O O . ALA A 1 138 ? -1.704 3.434 6.758 1.00 94.00 138 ALA A O 1
ATOM 1116 N N . LEU A 1 139 ? -1.988 3.345 8.994 1.00 95.25 139 LEU A N 1
ATOM 1117 C CA . LEU A 1 139 ? -2.067 1.885 9.085 1.00 95.25 139 LEU A CA 1
ATOM 1118 C C . LEU A 1 139 ? -3.177 1.327 8.197 1.00 95.25 139 LEU A C 1
ATOM 1120 O O . LEU A 1 139 ? -2.932 0.483 7.337 1.00 95.25 139 LEU A O 1
ATOM 1124 N N . ILE A 1 140 ? -4.400 1.818 8.391 1.00 93.94 140 ILE A N 1
ATOM 1125 C CA . ILE A 1 140 ? -5.582 1.328 7.689 1.00 93.94 140 ILE A CA 1
ATOM 1126 C C . ILE A 1 140 ? -5.385 1.468 6.186 1.00 93.94 140 ILE A C 1
ATOM 1128 O O . ILE A 1 140 ? -5.562 0.493 5.462 1.00 93.94 140 ILE A O 1
ATOM 1132 N N . ASN A 1 141 ? -4.999 2.649 5.695 1.00 91.31 141 ASN A N 1
ATOM 1133 C CA . ASN A 1 141 ? -4.825 2.860 4.260 1.00 91.31 141 ASN A CA 1
ATOM 1134 C C . ASN A 1 141 ? -3.635 2.072 3.691 1.00 91.31 141 ASN A C 1
ATOM 1136 O O . ASN A 1 141 ? -3.757 1.551 2.581 1.00 91.31 141 ASN A O 1
ATOM 1140 N N . GLY A 1 142 ? -2.559 1.878 4.459 1.00 92.00 142 GLY A N 1
ATOM 1141 C CA . GLY A 1 142 ? -1.472 0.961 4.109 1.00 92.00 142 GLY A CA 1
ATOM 1142 C C . GLY A 1 142 ? -1.965 -0.471 3.888 1.00 92.00 142 GLY A C 1
ATOM 1143 O O . GLY A 1 142 ? -1.706 -1.065 2.840 1.00 92.00 142 GLY A O 1
ATOM 1144 N N . LEU A 1 143 ? -2.799 -0.987 4.797 1.00 92.12 143 LEU A N 1
ATOM 1145 C CA . LEU A 1 143 ? -3.426 -2.306 4.653 1.00 92.12 143 LEU A CA 1
ATOM 1146 C C . LEU A 1 143 ? -4.364 -2.380 3.435 1.00 92.12 143 LEU A C 1
ATOM 1148 O O . LEU A 1 143 ? -4.400 -3.404 2.751 1.00 92.12 143 LEU A O 1
ATOM 1152 N N . LYS A 1 144 ? -5.081 -1.296 3.091 1.00 88.50 144 LYS A N 1
ATOM 1153 C CA . LYS A 1 144 ? -5.891 -1.252 1.851 1.00 88.50 144 LYS A CA 1
ATOM 1154 C C . LYS A 1 144 ? -5.024 -1.399 0.609 1.00 88.50 144 LYS A C 1
ATOM 1156 O O . LYS A 1 144 ? -5.434 -2.054 -0.347 1.00 88.50 144 LYS A O 1
ATOM 1161 N N . ILE A 1 145 ? -3.866 -0.741 0.593 1.00 85.00 145 ILE A N 1
ATOM 1162 C CA . ILE A 1 145 ? -2.928 -0.800 -0.529 1.00 85.00 145 ILE A CA 1
ATOM 1163 C C . ILE A 1 145 ? -2.383 -2.224 -0.658 1.00 85.00 145 ILE A C 1
ATOM 1165 O O . ILE A 1 145 ? -2.459 -2.793 -1.744 1.00 85.00 145 ILE A O 1
ATOM 1169 N N . LEU A 1 146 ? -1.948 -2.837 0.445 1.00 83.38 146 LEU A N 1
ATOM 1170 C CA . LEU A 1 146 ? -1.485 -4.229 0.466 1.00 83.38 146 LEU A CA 1
ATOM 1171 C C . LEU A 1 146 ? -2.553 -5.214 -0.028 1.00 83.38 146 LEU A C 1
ATOM 1173 O O . LEU A 1 146 ? -2.256 -6.077 -0.853 1.00 83.38 146 LEU A O 1
ATOM 1177 N N . GLY A 1 147 ? -3.810 -5.033 0.389 1.00 79.88 147 GLY A N 1
ATOM 1178 C CA . GLY A 1 147 ? -4.930 -5.843 -0.094 1.00 79.88 147 GLY A CA 1
ATOM 1179 C C . GLY A 1 147 ? -5.162 -5.706 -1.603 1.00 79.88 147 GLY A C 1
ATOM 1180 O O . GLY A 1 147 ? -5.368 -6.701 -2.291 1.00 79.88 147 GLY A O 1
ATOM 1181 N N . LYS A 1 148 ? -5.055 -4.489 -2.160 1.00 79.19 148 LYS A N 1
ATOM 1182 C CA . LYS A 1 148 ? -5.130 -4.263 -3.620 1.00 79.19 148 LYS A CA 1
ATOM 1183 C C . LYS A 1 148 ? -3.966 -4.907 -4.380 1.00 79.19 148 LYS A C 1
ATOM 1185 O O . LYS A 1 148 ? -4.130 -5.236 -5.552 1.00 79.19 148 LYS A O 1
ATOM 1190 N N . LEU A 1 149 ? -2.807 -5.040 -3.736 1.00 75.56 149 LEU A N 1
ATOM 1191 C CA . LEU A 1 149 ? -1.611 -5.668 -4.298 1.00 75.56 149 LEU A CA 1
ATOM 1192 C C . LEU A 1 149 ? -1.612 -7.200 -4.155 1.00 75.56 149 LEU A C 1
ATOM 1194 O O . LEU A 1 149 ? -0.729 -7.846 -4.708 1.00 75.56 149 LEU A O 1
ATOM 1198 N N . GLY A 1 150 ? -2.598 -7.783 -3.464 1.00 77.44 150 GLY A N 1
ATOM 1199 C CA . GLY A 1 150 ? -2.696 -9.232 -3.271 1.00 77.44 150 GLY A CA 1
ATOM 1200 C C . GLY A 1 150 ? -1.633 -9.801 -2.327 1.00 77.44 150 GLY A C 1
ATOM 1201 O O . GLY A 1 150 ? -1.263 -10.964 -2.462 1.00 77.44 150 GLY A O 1
ATOM 1202 N N . VAL A 1 151 ? -1.117 -8.988 -1.400 1.00 82.25 151 VAL A N 1
ATOM 1203 C CA . VAL A 1 151 ? -0.113 -9.420 -0.418 1.00 82.25 151 VAL A CA 1
ATOM 1204 C C . VAL A 1 151 ? -0.758 -10.326 0.630 1.00 82.25 151 VAL A C 1
ATOM 1206 O O . VAL A 1 151 ? -1.843 -10.026 1.119 1.00 82.25 151 VAL A O 1
ATOM 1209 N N . SER A 1 152 ? -0.081 -11.415 0.995 1.00 83.00 152 SER A N 1
ATOM 1210 C CA . SER A 1 152 ? -0.540 -12.368 2.015 1.00 83.00 152 SER A CA 1
ATOM 1211 C C . SER A 1 152 ? 0.212 -12.249 3.345 1.00 83.00 152 SER A C 1
ATOM 1213 O O . SER A 1 152 ? -0.399 -12.457 4.392 1.00 83.00 152 SER A O 1
ATOM 1215 N N . LYS A 1 153 ? 1.507 -11.891 3.322 1.00 90.75 153 LYS A N 1
ATOM 1216 C CA . LYS A 1 153 ? 2.364 -11.762 4.513 1.00 90.75 153 LYS A CA 1
ATOM 1217 C C . LYS A 1 153 ? 2.943 -10.359 4.656 1.00 90.75 153 LYS A C 1
ATOM 1219 O O . LYS A 1 153 ? 3.523 -9.839 3.702 1.00 90.75 153 LYS A O 1
ATOM 1224 N N . VAL A 1 154 ? 2.823 -9.756 5.840 1.00 94.88 154 VAL A N 1
ATOM 1225 C CA . VAL A 1 154 ? 3.312 -8.389 6.083 1.00 94.88 154 VAL A CA 1
ATOM 1226 C C . VAL A 1 154 ? 3.919 -8.183 7.474 1.00 94.88 154 VAL A C 1
ATOM 1228 O O . VAL A 1 154 ? 3.302 -8.449 8.502 1.00 94.88 154 VAL A O 1
ATOM 1231 N N . GLN A 1 155 ? 5.128 -7.630 7.508 1.00 96.25 155 GLN A N 1
ATOM 1232 C CA . GLN A 1 155 ? 5.762 -7.062 8.691 1.00 96.25 155 GLN A CA 1
ATOM 1233 C C . GLN A 1 155 ? 5.483 -5.560 8.710 1.00 96.25 155 GLN A C 1
ATOM 1235 O O . GLN A 1 155 ? 5.930 -4.825 7.833 1.00 96.25 155 GLN A O 1
ATOM 1240 N N . VAL A 1 156 ? 4.756 -5.090 9.713 1.00 96.44 156 VAL A N 1
ATOM 1241 C CA . VAL A 1 156 ? 4.392 -3.685 9.872 1.00 96.44 156 VAL A CA 1
ATOM 1242 C C . VAL A 1 156 ? 5.277 -3.037 10.930 1.00 96.44 156 VAL A C 1
ATOM 1244 O O . VAL A 1 156 ? 5.405 -3.547 12.043 1.00 96.44 156 VAL A O 1
ATOM 1247 N N . TYR A 1 157 ? 5.847 -1.886 10.593 1.00 96.00 157 TYR A N 1
ATOM 1248 C CA . TYR A 1 157 ? 6.635 -1.045 11.478 1.00 96.00 157 TYR A CA 1
ATOM 1249 C C . TYR A 1 157 ? 5.965 0.311 11.685 1.00 96.00 157 TYR A C 1
ATOM 1251 O O . TYR A 1 157 ? 5.566 0.979 10.732 1.00 96.00 157 TYR A O 1
ATOM 1259 N N . SER A 1 158 ? 5.878 0.734 12.942 1.00 93.56 158 SER A N 1
ATOM 1260 C CA . SER A 1 158 ? 5.385 2.058 13.334 1.00 93.56 158 SER A CA 1
ATOM 1261 C C . SER A 1 158 ? 6.226 2.599 14.488 1.00 93.56 158 SER A C 1
ATOM 1263 O O . SER A 1 158 ? 6.690 1.835 15.334 1.00 93.56 158 SER A O 1
ATOM 1265 N N . ASP A 1 159 ? 6.421 3.912 14.559 1.00 91.00 159 ASP A N 1
ATOM 1266 C CA . ASP A 1 159 ? 7.017 4.585 15.721 1.00 91.00 159 ASP A CA 1
ATOM 1267 C C . ASP A 1 159 ? 5.965 5.031 16.755 1.00 91.00 159 ASP A C 1
ATOM 1269 O O . ASP A 1 159 ? 6.303 5.538 17.830 1.00 91.00 159 ASP A O 1
ATOM 1273 N N . SER A 1 160 ? 4.680 4.772 16.494 1.00 92.81 160 SER A N 1
ATOM 1274 C CA . SER A 1 160 ? 3.597 5.018 17.441 1.00 92.81 160 SER A CA 1
ATOM 1275 C C . SER A 1 160 ? 3.450 3.866 18.435 1.00 92.81 160 SER A C 1
ATOM 1277 O O . SER A 1 160 ? 2.755 2.875 18.193 1.00 92.81 160 SER A O 1
ATOM 1279 N N . ARG A 1 161 ? 4.051 4.023 19.625 1.00 91.69 161 ARG A N 1
ATOM 1280 C CA . ARG A 1 161 ? 3.875 3.069 20.743 1.00 91.69 161 ARG A CA 1
ATOM 1281 C C . ARG A 1 161 ? 2.405 2.821 21.071 1.00 91.69 161 ARG A C 1
ATOM 1283 O O . ARG A 1 161 ? 2.055 1.708 21.444 1.00 91.69 161 ARG A O 1
ATOM 1290 N N . LEU A 1 162 ? 1.560 3.847 20.956 1.00 93.38 162 LEU A N 1
ATOM 1291 C CA . LEU A 1 162 ? 0.140 3.743 21.283 1.00 93.38 162 LEU A CA 1
ATOM 1292 C C . LEU A 1 162 ? -0.589 2.805 20.320 1.00 93.38 162 LEU A C 1
ATOM 1294 O O . LEU A 1 162 ? -1.310 1.930 20.787 1.00 93.38 162 LEU A O 1
ATOM 1298 N N . VAL A 1 163 ? -0.392 2.967 19.008 1.00 92.69 163 VAL A N 1
ATOM 1299 C CA . VAL A 1 163 ? -1.049 2.127 17.992 1.00 92.69 163 VAL A CA 1
ATOM 1300 C C . VAL A 1 163 ? -0.589 0.681 18.122 1.00 92.69 163 VAL A C 1
ATOM 1302 O O . VAL A 1 163 ? -1.426 -0.215 18.216 1.00 92.69 163 VAL A O 1
ATOM 1305 N N . VAL A 1 164 ? 0.727 0.459 18.215 1.00 93.44 164 VAL A N 1
ATOM 1306 C CA . VAL A 1 164 ? 1.287 -0.890 18.380 1.00 93.44 164 VAL A CA 1
ATOM 1307 C C . VAL A 1 164 ? 0.745 -1.540 19.650 1.00 93.44 164 VAL A C 1
ATOM 1309 O O . VAL A 1 164 ? 0.162 -2.615 19.569 1.00 93.44 164 VAL A O 1
ATOM 1312 N N . GLY A 1 165 ? 0.831 -0.862 20.798 1.00 92.81 165 GLY A N 1
ATOM 1313 C CA . GLY A 1 165 ? 0.373 -1.423 22.069 1.00 92.81 165 GLY A CA 1
ATOM 1314 C C . GLY A 1 165 ? -1.140 -1.658 22.142 1.00 92.81 165 GLY A C 1
ATOM 1315 O O . GLY A 1 165 ? -1.581 -2.609 22.777 1.00 92.81 165 GLY A O 1
ATOM 1316 N N . GLN A 1 166 ? -1.965 -0.839 21.481 1.00 93.50 166 GLN A N 1
ATOM 1317 C CA . GLN A 1 166 ? -3.417 -1.065 21.437 1.00 93.50 166 GLN A CA 1
ATOM 1318 C C . GLN A 1 166 ? -3.808 -2.256 20.556 1.00 93.50 166 GLN A C 1
ATOM 1320 O O . GLN A 1 166 ? -4.789 -2.935 20.860 1.00 93.50 166 GLN A O 1
ATOM 1325 N N . ILE A 1 167 ? -3.056 -2.517 19.485 1.00 93.19 167 ILE A N 1
ATOM 1326 C CA . ILE A 1 167 ? -3.286 -3.659 18.592 1.00 93.19 167 ILE A CA 1
ATOM 1327 C C . ILE A 1 167 ? -2.743 -4.953 19.206 1.00 93.19 167 ILE A C 1
ATOM 1329 O O . ILE A 1 167 ? -3.406 -5.984 19.123 1.00 93.19 167 ILE A O 1
ATOM 1333 N N . THR A 1 168 ? -1.581 -4.913 19.866 1.00 91.94 168 THR A N 1
ATOM 1334 C CA . THR A 1 168 ? -1.016 -6.081 20.567 1.00 91.94 168 THR A CA 1
ATOM 1335 C C . THR A 1 168 ? -1.743 -6.408 21.875 1.00 91.94 168 THR A C 1
ATOM 1337 O O . THR A 1 168 ? -1.540 -7.481 22.437 1.00 91.94 168 THR A O 1
ATOM 1340 N N . GLY A 1 169 ? -2.609 -5.510 22.355 1.00 90.19 169 GLY A N 1
ATOM 1341 C CA . GLY A 1 169 ? -3.385 -5.680 23.586 1.00 90.19 169 GLY A CA 1
ATOM 1342 C C . GLY A 1 169 ? -2.655 -5.248 24.862 1.00 90.19 169 GLY A C 1
ATOM 1343 O O . GLY A 1 169 ? -3.199 -5.402 25.953 1.00 90.19 169 GLY A O 1
ATOM 1344 N N . GLU A 1 170 ? -1.455 -4.675 24.750 1.00 91.44 170 GLU A N 1
ATOM 1345 C CA . GLU A 1 170 ? -0.710 -4.094 25.875 1.00 91.44 170 GLU A CA 1
ATOM 1346 C C . GLU A 1 170 ? -1.374 -2.823 26.429 1.00 91.44 170 GLU A C 1
ATOM 1348 O O . GLU A 1 170 ? -1.264 -2.530 27.622 1.00 91.44 170 GLU A O 1
ATOM 1353 N N . PHE A 1 171 ? -2.068 -2.061 25.577 1.00 90.69 171 PHE A N 1
ATOM 1354 C CA . PHE A 1 171 ? -2.747 -0.819 25.942 1.00 90.69 171 PHE A CA 1
ATOM 1355 C C . PHE A 1 171 ? -4.249 -0.880 25.675 1.00 90.69 171 PHE A C 1
ATOM 1357 O O . PHE A 1 171 ? -4.715 -1.371 24.650 1.00 90.69 171 PHE A O 1
ATOM 1364 N N . GLU A 1 172 ? -5.026 -0.282 26.575 1.00 88.25 172 GLU A N 1
ATOM 1365 C CA . GLU A 1 172 ? -6.472 -0.167 26.412 1.00 88.25 172 GLU A CA 1
ATOM 1366 C C . GLU A 1 172 ? -6.844 1.094 25.613 1.00 88.25 172 GLU A C 1
ATOM 1368 O O . GLU A 1 172 ? -6.406 2.209 25.916 1.00 88.25 172 GLU A O 1
ATOM 1373 N N . ALA A 1 173 ? -7.704 0.937 24.604 1.00 89.38 173 ALA A N 1
ATOM 1374 C CA . ALA A 1 173 ? -8.354 2.055 23.928 1.00 89.38 173 ALA A CA 1
ATOM 1375 C C . ALA A 1 173 ? -9.589 2.492 24.733 1.00 89.38 173 ALA A C 1
ATOM 1377 O O . ALA A 1 173 ? -10.592 1.782 24.777 1.00 89.38 173 ALA A O 1
ATOM 1378 N N . LYS A 1 174 ? -9.520 3.656 25.391 1.00 86.44 174 LYS A N 1
ATOM 1379 C CA . LYS A 1 174 ? -10.603 4.149 26.264 1.00 86.44 174 LYS A CA 1
ATOM 1380 C C . LYS A 1 174 ? -11.722 4.844 25.494 1.00 86.44 174 LYS A C 1
ATOM 1382 O O . LYS A 1 174 ? -12.898 4.584 25.741 1.00 86.44 174 LYS A O 1
ATOM 1387 N N . GLU A 1 175 ? -11.352 5.724 24.572 1.00 90.12 175 GLU A N 1
ATOM 1388 C CA . GLU A 1 175 ? -12.293 6.519 23.786 1.00 90.12 175 GLU A CA 1
ATOM 1389 C C . GLU A 1 175 ? -12.983 5.669 22.717 1.00 90.12 175 GLU A C 1
ATOM 1391 O O . GLU A 1 175 ? -12.334 4.891 22.020 1.00 90.12 175 GLU A O 1
ATOM 1396 N N . GLU A 1 176 ? -14.292 5.862 22.544 1.00 88.94 176 GLU A N 1
ATOM 1397 C CA . GLU A 1 176 ? -15.112 5.102 21.590 1.00 88.94 176 GLU A CA 1
ATOM 1398 C C . GLU A 1 176 ? -14.560 5.168 20.159 1.00 88.94 176 GLU A C 1
ATOM 1400 O O . GLU A 1 176 ? -14.498 4.168 19.448 1.00 88.94 176 GLU A O 1
ATOM 1405 N N . ARG A 1 177 ? -14.074 6.342 19.748 1.00 89.00 177 ARG A N 1
ATOM 1406 C CA . ARG A 1 177 ? -13.475 6.539 18.425 1.00 89.00 177 ARG A CA 1
ATOM 1407 C C . ARG A 1 177 ? -12.177 5.745 18.247 1.00 89.00 177 ARG A C 1
ATOM 1409 O O . ARG A 1 177 ? -11.982 5.123 17.207 1.00 89.00 177 ARG A O 1
ATOM 1416 N N . MET A 1 178 ? -11.333 5.702 19.276 1.00 91.12 178 MET A N 1
ATOM 1417 C CA . MET A 1 178 ? -10.087 4.930 19.268 1.00 91.12 178 MET A CA 1
ATOM 1418 C C . MET A 1 178 ? -10.341 3.420 19.308 1.00 91.12 178 MET A C 1
ATOM 1420 O O . MET A 1 178 ? -9.625 2.669 18.651 1.00 91.12 178 MET A O 1
ATOM 1424 N N . LYS A 1 179 ? -11.390 2.970 20.013 1.00 91.62 179 LYS A N 1
ATOM 1425 C CA . LYS A 1 179 ? -11.836 1.567 19.976 1.00 91.62 179 LYS A CA 1
ATOM 1426 C C . LYS A 1 179 ? -12.209 1.149 18.560 1.00 91.62 179 LYS A C 1
ATOM 1428 O O . LYS A 1 179 ? -11.699 0.148 18.078 1.00 91.62 179 LYS A O 1
ATOM 1433 N N . ARG A 1 180 ? -12.999 1.968 17.857 1.00 91.94 180 ARG A N 1
ATOM 1434 C CA . ARG A 1 180 ? -13.368 1.700 16.459 1.00 91.94 180 ARG A CA 1
ATOM 1435 C C . ARG A 1 180 ? -12.154 1.630 15.533 1.00 91.94 180 ARG A C 1
ATOM 1437 O O . ARG A 1 180 ? -12.107 0.751 14.681 1.00 91.94 180 ARG A O 1
ATOM 1444 N N . TYR A 1 181 ? -11.163 2.509 15.707 1.00 92.69 181 TYR A N 1
ATOM 1445 C CA . TYR A 1 181 ? -9.914 2.453 14.935 1.00 92.69 181 TYR A CA 1
ATOM 1446 C C . TYR A 1 181 ? -9.117 1.172 15.196 1.00 92.69 181 TYR A C 1
ATOM 1448 O O . TYR A 1 181 ? -8.663 0.533 14.244 1.00 92.69 181 TYR A O 1
ATOM 1456 N N . ARG A 1 182 ? -8.985 0.770 16.465 1.00 93.94 182 ARG A N 1
ATOM 1457 C CA . ARG A 1 182 ? -8.355 -0.497 16.848 1.00 93.94 182 ARG A CA 1
ATOM 1458 C C . ARG A 1 182 ? -9.083 -1.682 16.217 1.00 93.94 182 ARG A C 1
ATOM 1460 O O . ARG A 1 182 ? -8.441 -2.505 15.575 1.00 93.94 182 ARG A O 1
ATOM 1467 N N . ASP A 1 183 ? -10.402 -1.750 16.373 1.00 91.25 183 ASP A N 1
ATOM 1468 C CA . ASP A 1 183 ? -11.217 -2.879 15.912 1.00 91.25 183 ASP A CA 1
ATOM 1469 C C . ASP A 1 183 ? -11.172 -3.017 14.389 1.00 91.25 183 ASP A C 1
ATOM 1471 O O . ASP A 1 183 ? -10.935 -4.107 13.875 1.00 91.25 183 ASP A O 1
ATOM 1475 N N . LEU A 1 184 ? -11.279 -1.895 13.674 1.00 90.19 184 LEU A N 1
ATOM 1476 C CA . LEU A 1 184 ? -11.113 -1.843 12.224 1.00 90.19 184 LEU A CA 1
ATOM 1477 C C . LEU A 1 184 ? -9.715 -2.311 11.790 1.00 90.19 184 LEU A C 1
ATOM 1479 O O . LEU A 1 184 ? -9.580 -3.078 10.839 1.00 90.19 184 LEU A O 1
ATOM 1483 N N . SER A 1 185 ? -8.669 -1.871 12.491 1.00 92.69 185 SER A N 1
ATOM 1484 C CA . SER A 1 185 ? -7.291 -2.265 12.177 1.00 92.69 185 SER A CA 1
ATOM 1485 C C . SER A 1 185 ? -7.064 -3.758 12.414 1.00 92.69 185 SER A C 1
ATOM 1487 O O . SER A 1 185 ? -6.469 -4.415 11.566 1.00 92.69 185 SER A O 1
ATOM 1489 N N . LEU A 1 186 ? -7.578 -4.312 13.518 1.00 92.94 186 LEU A N 1
ATOM 1490 C CA . LEU A 1 186 ? -7.515 -5.746 13.821 1.00 92.94 186 LEU A CA 1
ATOM 1491 C C . LEU A 1 186 ? -8.273 -6.582 12.784 1.00 92.94 186 LEU A C 1
ATOM 1493 O O . LEU A 1 186 ? -7.750 -7.592 12.317 1.00 92.94 186 LEU A O 1
ATOM 1497 N N . GLU A 1 187 ? -9.467 -6.147 12.376 1.00 90.62 187 GLU A N 1
ATOM 1498 C CA . GLU A 1 187 ? -10.245 -6.818 11.330 1.00 90.62 187 GLU A CA 1
ATOM 1499 C C . GLU A 1 187 ? -9.500 -6.833 9.984 1.00 90.62 187 GLU A C 1
ATOM 1501 O O . GLU A 1 187 ? -9.513 -7.824 9.251 1.00 90.62 187 GLU A O 1
ATOM 1506 N N . MET A 1 188 ? -8.823 -5.736 9.641 1.00 88.69 188 MET A N 1
ATOM 1507 C CA . MET A 1 188 ? -8.016 -5.657 8.424 1.00 88.69 188 MET A CA 1
ATOM 1508 C C . MET A 1 188 ? -6.745 -6.503 8.511 1.00 88.69 188 MET A C 1
ATOM 1510 O O . MET A 1 188 ? -6.437 -7.216 7.558 1.00 88.69 188 MET A O 1
ATOM 1514 N N . LEU A 1 189 ? -6.038 -6.461 9.641 1.00 92.50 189 LEU A N 1
ATOM 1515 C CA . LEU A 1 189 ? -4.836 -7.261 9.882 1.00 92.50 189 LEU A CA 1
ATOM 1516 C C . LEU A 1 189 ? -5.132 -8.763 9.868 1.00 92.50 189 LEU A C 1
ATOM 1518 O O . LEU A 1 189 ? -4.320 -9.522 9.354 1.00 92.50 189 LEU A O 1
ATOM 1522 N N . GLY A 1 190 ? -6.313 -9.189 10.330 1.00 90.31 190 GLY A N 1
ATOM 1523 C CA . GLY A 1 190 ? -6.734 -10.595 10.321 1.00 90.31 190 GLY A CA 1
ATOM 1524 C C . GLY A 1 190 ? -6.816 -11.246 8.932 1.00 90.31 190 GLY A C 1
ATOM 1525 O O . GLY A 1 190 ? -6.971 -12.460 8.841 1.00 90.31 190 GLY A O 1
ATOM 1526 N N . ARG A 1 191 ? -6.701 -10.464 7.849 1.00 85.56 191 ARG A N 1
ATOM 1527 C CA . ARG A 1 191 ? -6.643 -10.956 6.461 1.00 85.56 191 ARG A CA 1
ATOM 1528 C C . ARG A 1 191 ? -5.224 -11.292 5.989 1.00 85.56 191 ARG A C 1
ATOM 1530 O O . ARG A 1 191 ? -5.074 -11.839 4.901 1.00 85.56 191 ARG A O 1
ATOM 1537 N N . PHE A 1 192 ? -4.207 -10.967 6.782 1.00 90.50 192 PHE A N 1
ATOM 1538 C CA . PHE A 1 192 ? -2.802 -11.187 6.464 1.00 90.50 192 PHE A CA 1
ATOM 1539 C C . PHE A 1 192 ? -2.154 -12.064 7.536 1.00 90.50 192 PHE A C 1
ATOM 1541 O O . PHE A 1 192 ? -2.504 -12.000 8.714 1.00 90.50 192 PHE A O 1
ATOM 1548 N N . GLU A 1 193 ? -1.143 -12.836 7.152 1.00 92.56 193 GLU A N 1
ATOM 1549 C CA . GLU A 1 193 ? -0.154 -13.303 8.119 1.00 92.56 193 GLU A CA 1
ATOM 1550 C C . GLU A 1 193 ? 0.712 -12.093 8.483 1.00 92.56 193 GLU A C 1
ATOM 1552 O O . GLU A 1 193 ? 1.481 -11.602 7.655 1.00 92.56 193 GLU A O 1
ATOM 1557 N N . PHE A 1 194 ? 0.524 -11.546 9.684 1.00 95.00 194 PHE A N 1
ATOM 1558 C CA . PHE A 1 194 ? 1.125 -10.268 10.044 1.00 95.00 194 PHE A CA 1
ATOM 1559 C C . PHE A 1 194 ? 2.006 -10.340 11.287 1.00 95.00 194 PHE A C 1
ATOM 1561 O O . PHE A 1 194 ? 1.810 -11.151 12.191 1.00 95.00 194 PHE A O 1
ATOM 1568 N N . LYS A 1 195 ? 2.956 -9.412 11.334 1.00 94.69 195 LYS A N 1
ATOM 1569 C CA . LYS A 1 195 ? 3.737 -9.047 12.513 1.00 94.69 195 LYS A CA 1
ATOM 1570 C C . LYS A 1 195 ? 3.700 -7.532 12.620 1.00 94.69 195 LYS A C 1
ATOM 1572 O O . LYS A 1 195 ? 3.827 -6.850 11.609 1.00 94.69 195 LYS A O 1
ATOM 1577 N N . LEU A 1 196 ? 3.488 -7.006 13.817 1.00 94.75 196 LEU A N 1
ATOM 1578 C CA . LEU A 1 196 ? 3.454 -5.568 14.065 1.00 94.75 196 LEU A CA 1
ATOM 1579 C C . LEU A 1 196 ? 4.471 -5.239 15.149 1.00 94.75 196 LEU A C 1
ATOM 1581 O O . LEU A 1 196 ? 4.373 -5.750 16.262 1.00 94.75 196 LEU A O 1
ATOM 1585 N N . GLU A 1 197 ? 5.427 -4.377 14.823 1.00 94.00 197 GLU A N 1
ATOM 1586 C CA . GLU A 1 197 ? 6.521 -4.020 15.718 1.00 94.00 197 GLU A CA 1
ATOM 1587 C C . GLU A 1 197 ? 6.701 -2.511 15.819 1.00 94.00 197 GLU A C 1
ATOM 1589 O O . GLU A 1 197 ? 6.596 -1.760 14.845 1.00 94.00 197 GLU A O 1
ATOM 1594 N N . HIS A 1 198 ? 7.016 -2.072 17.033 1.00 93.88 198 HIS A N 1
ATOM 1595 C CA . HIS A 1 198 ? 7.397 -0.695 17.279 1.00 93.88 198 HIS A CA 1
ATOM 1596 C C . HIS A 1 198 ? 8.881 -0.484 16.962 1.00 93.88 198 HIS A C 1
ATOM 1598 O O . HIS A 1 198 ? 9.737 -1.179 17.516 1.00 93.88 198 HIS A O 1
ATOM 1604 N N . ILE A 1 199 ? 9.190 0.547 16.174 1.00 90.44 199 ILE A N 1
ATOM 1605 C CA . ILE A 1 199 ? 10.565 0.963 15.867 1.00 90.44 199 ILE A CA 1
ATOM 1606 C C . ILE A 1 199 ? 10.837 2.406 16.311 1.00 90.44 199 ILE A C 1
ATOM 1608 O O . ILE A 1 199 ? 9.936 3.240 16.318 1.00 90.44 199 ILE A O 1
ATOM 1612 N N . PRO A 1 200 ? 12.083 2.763 16.671 1.00 88.62 200 PRO A N 1
ATOM 1613 C CA . PRO A 1 200 ? 12.435 4.152 16.945 1.00 88.62 200 PRO A CA 1
ATOM 1614 C C . PRO A 1 200 ? 12.215 5.050 15.720 1.00 88.62 200 PRO A C 1
ATOM 1616 O O . PRO A 1 200 ? 12.577 4.678 14.605 1.00 88.62 200 PRO A O 1
ATOM 1619 N N . ARG A 1 201 ? 11.759 6.292 15.931 1.00 83.81 201 ARG A N 1
ATOM 1620 C CA . ARG A 1 201 ? 11.501 7.270 14.853 1.00 83.81 201 ARG A CA 1
ATOM 1621 C C . ARG A 1 201 ? 12.681 7.493 13.900 1.00 83.81 201 ARG A C 1
ATOM 1623 O O . ARG A 1 201 ? 12.479 7.713 12.713 1.00 83.81 201 ARG A O 1
ATOM 1630 N N . ALA A 1 202 ? 13.918 7.388 14.392 1.00 81.50 202 ALA A N 1
ATOM 1631 C CA . ALA A 1 202 ? 15.120 7.484 13.558 1.00 81.50 202 ALA A CA 1
ATOM 1632 C C . ALA A 1 202 ? 15.201 6.382 12.481 1.00 81.50 202 ALA A C 1
ATOM 1634 O O . ALA A 1 202 ? 15.763 6.611 11.416 1.00 81.50 202 ALA A O 1
ATOM 1635 N N . GLN A 1 203 ? 14.628 5.206 12.750 1.00 79.06 203 GLN A N 1
ATOM 1636 C CA . GLN A 1 203 ? 14.535 4.086 11.810 1.00 79.06 203 GLN A CA 1
ATOM 1637 C C . GLN A 1 203 ? 13.294 4.189 10.904 1.00 79.06 203 GLN A C 1
ATOM 1639 O O . GLN A 1 203 ? 13.253 3.547 9.862 1.00 79.06 203 GLN A O 1
ATOM 1644 N N . ASN A 1 204 ? 12.322 5.042 11.255 1.00 89.31 204 ASN A N 1
ATOM 1645 C CA . ASN A 1 204 ? 11.102 5.310 10.485 1.00 89.31 204 ASN A CA 1
ATOM 1646 C C . ASN A 1 204 ? 11.172 6.621 9.668 1.00 89.31 204 ASN A C 1
ATOM 1648 O O . ASN A 1 204 ? 10.157 7.246 9.359 1.00 89.31 204 ASN A O 1
ATOM 1652 N N . ALA A 1 205 ? 12.385 7.087 9.350 1.00 85.56 205 ALA A N 1
ATOM 1653 C CA . ALA A 1 205 ? 12.603 8.423 8.796 1.00 85.56 205 ALA A CA 1
ATOM 1654 C C . ALA A 1 205 ? 11.892 8.651 7.449 1.00 85.56 205 ALA A C 1
ATOM 1656 O O . ALA A 1 205 ? 11.359 9.737 7.227 1.00 85.56 205 ALA A O 1
ATOM 1657 N N . GLU A 1 206 ? 11.851 7.637 6.576 1.00 84.56 206 GLU A N 1
ATOM 1658 C CA . GLU A 1 206 ? 11.224 7.727 5.248 1.00 84.56 206 GLU A CA 1
ATOM 1659 C C . GLU A 1 206 ? 9.700 7.910 5.341 1.00 84.56 206 GLU A C 1
ATOM 1661 O O . GLU A 1 206 ? 9.148 8.795 4.685 1.00 84.56 206 GLU A O 1
ATOM 1666 N N . ALA A 1 207 ? 9.018 7.143 6.200 1.00 86.88 207 ALA A N 1
ATOM 1667 C CA . ALA A 1 207 ? 7.581 7.308 6.422 1.00 86.88 207 ALA A CA 1
ATOM 1668 C C . ALA A 1 207 ? 7.270 8.674 7.055 1.00 86.88 207 ALA A C 1
ATOM 1670 O O . ALA A 1 207 ? 6.351 9.359 6.614 1.00 86.88 207 ALA A O 1
ATOM 1671 N N . ASN A 1 208 ? 8.099 9.129 8.001 1.00 87.50 208 ASN A N 1
ATOM 1672 C CA . ASN A 1 208 ? 7.966 10.452 8.618 1.00 87.50 208 ASN A CA 1
ATOM 1673 C C . ASN A 1 208 ? 8.216 11.625 7.649 1.00 87.50 208 ASN A C 1
ATOM 1675 O O . ASN A 1 208 ? 7.680 12.717 7.835 1.00 87.50 208 ASN A O 1
ATOM 1679 N N . VAL A 1 209 ? 9.042 11.433 6.621 1.00 86.06 209 VAL A N 1
ATOM 1680 C CA . VAL A 1 209 ? 9.193 12.405 5.53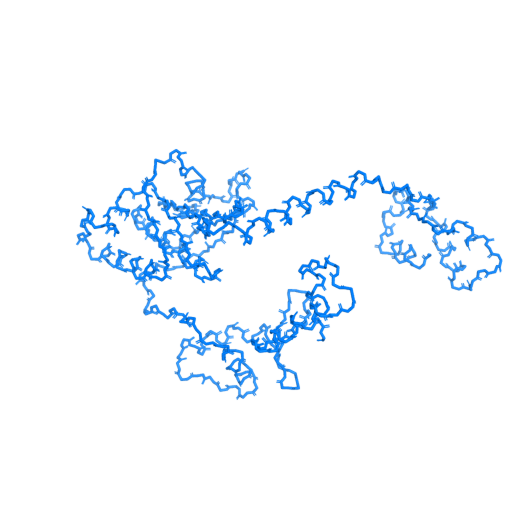0 1.00 86.06 209 VAL A CA 1
ATOM 1681 C C . VAL A 1 209 ? 7.914 12.461 4.690 1.00 86.06 209 VAL A C 1
ATOM 1683 O O . VAL A 1 209 ? 7.401 13.544 4.399 1.00 86.06 209 VAL A O 1
ATOM 1686 N N . LEU A 1 210 ? 7.365 11.297 4.333 1.00 83.62 210 LEU A N 1
ATOM 1687 C CA . LEU A 1 210 ? 6.141 11.186 3.534 1.00 83.62 210 LEU A CA 1
ATOM 1688 C C . LEU A 1 210 ? 4.916 11.765 4.250 1.00 83.62 210 LEU A C 1
ATOM 1690 O O . LEU A 1 210 ? 4.115 12.460 3.625 1.00 83.62 210 LEU A O 1
ATOM 1694 N N . SER A 1 211 ? 4.802 11.549 5.561 1.00 83.06 211 SER A N 1
ATOM 1695 C CA . SER A 1 211 ? 3.713 12.071 6.396 1.00 83.06 211 SER A CA 1
ATOM 1696 C C . SER A 1 211 ? 3.761 13.584 6.595 1.00 83.06 211 SER A C 1
ATOM 1698 O O . SER A 1 211 ? 2.856 14.137 7.202 1.00 83.06 211 SER A O 1
ATOM 1700 N N . LYS A 1 212 ? 4.811 14.260 6.116 1.00 85.31 212 LYS A N 1
ATOM 1701 C CA . LYS A 1 212 ? 4.983 15.722 6.171 1.00 85.31 212 LYS A CA 1
ATOM 1702 C C . LYS A 1 212 ? 5.216 16.321 4.789 1.00 85.31 212 LYS A C 1
ATOM 1704 O O . LYS A 1 212 ? 5.603 17.483 4.655 1.00 85.31 212 LYS A O 1
ATOM 1709 N N . LEU A 1 213 ? 4.963 15.538 3.743 1.00 79.00 213 LEU A N 1
ATOM 1710 C CA . LEU A 1 213 ? 5.286 15.904 2.378 1.00 79.00 213 LEU A CA 1
ATOM 1711 C C . LEU A 1 213 ? 4.395 17.048 1.890 1.00 79.00 213 LEU A C 1
ATOM 1713 O O . LEU A 1 213 ? 3.174 16.918 1.814 1.00 79.00 213 LEU A O 1
ATOM 1717 N N . SER A 1 214 ? 4.998 18.180 1.543 1.00 71.50 214 SER A N 1
ATOM 1718 C CA . SER A 1 214 ? 4.302 19.335 0.971 1.00 71.50 214 SER A CA 1
ATOM 1719 C C . SER A 1 214 ? 4.630 19.492 -0.516 1.00 71.50 214 SER A C 1
ATOM 1721 O O . SER A 1 214 ? 5.612 18.938 -1.012 1.00 71.50 214 SER A O 1
ATOM 1723 N N . ALA A 1 215 ? 3.829 20.289 -1.233 1.00 61.78 215 ALA A N 1
ATOM 1724 C CA . ALA A 1 215 ? 4.085 20.629 -2.638 1.00 61.78 215 ALA A CA 1
ATOM 1725 C C . ALA A 1 215 ? 5.429 21.361 -2.857 1.00 61.78 215 ALA A C 1
ATOM 1727 O O . ALA A 1 215 ? 5.913 21.440 -3.982 1.00 61.78 215 ALA A O 1
ATOM 1728 N N . GLU A 1 216 ? 6.030 21.876 -1.783 1.00 57.44 216 GLU A N 1
ATOM 1729 C CA . GLU A 1 216 ? 7.303 22.602 -1.776 1.00 57.44 216 GLU A CA 1
ATOM 1730 C C . GLU A 1 216 ? 8.491 21.703 -1.370 1.00 57.44 216 GLU A C 1
ATOM 1732 O O . GLU A 1 216 ? 9.633 22.162 -1.361 1.00 57.44 216 GLU A O 1
ATOM 1737 N N . SER A 1 217 ? 8.254 20.424 -1.038 1.00 59.09 217 SER A N 1
ATOM 1738 C CA . SER A 1 217 ? 9.306 19.510 -0.577 1.00 59.09 217 SER A CA 1
ATOM 1739 C C . SER A 1 217 ? 10.228 19.066 -1.723 1.00 59.09 217 SER A C 1
ATOM 1741 O O . SER A 1 217 ? 9.810 18.393 -2.672 1.00 59.09 217 SER A O 1
ATOM 1743 N N . LEU A 1 218 ? 11.511 19.435 -1.620 1.00 51.72 218 LEU A N 1
ATOM 1744 C CA . LEU A 1 218 ? 12.549 19.253 -2.645 1.00 51.72 218 LEU A CA 1
ATOM 1745 C C . LEU A 1 218 ? 13.245 17.873 -2.610 1.00 51.72 218 LEU A C 1
ATOM 1747 O O . LEU A 1 218 ? 14.288 17.689 -3.240 1.00 51.72 218 LEU A O 1
ATOM 1751 N N . GLU A 1 219 ? 12.719 16.913 -1.853 1.00 61.44 219 GLU A N 1
ATOM 1752 C CA . GLU A 1 219 ? 13.373 15.621 -1.621 1.00 61.44 219 GLU A CA 1
ATOM 1753 C C . GLU A 1 219 ? 13.140 14.617 -2.757 1.00 61.44 219 GLU A C 1
ATOM 1755 O O . GLU A 1 219 ? 12.105 14.609 -3.416 1.00 61.44 219 GLU A O 1
ATOM 1760 N N . TYR A 1 220 ? 14.096 13.713 -2.993 1.00 64.19 220 TYR A N 1
ATOM 1761 C CA . TYR A 1 220 ? 13.968 12.686 -4.038 1.00 64.19 220 TYR A CA 1
ATOM 1762 C C . TYR A 1 220 ? 12.721 11.799 -3.847 1.00 64.19 220 TYR A C 1
ATOM 1764 O O . TYR A 1 220 ? 12.116 11.370 -4.830 1.00 64.19 220 TYR A O 1
ATOM 1772 N N . ILE A 1 221 ? 12.313 11.585 -2.590 1.00 59.19 221 ILE A N 1
ATOM 1773 C CA . ILE A 1 221 ? 11.125 10.815 -2.212 1.00 59.19 221 ILE A CA 1
ATOM 1774 C C . ILE A 1 221 ? 9.848 11.506 -2.715 1.00 59.19 221 ILE A C 1
ATOM 1776 O O . ILE A 1 221 ? 8.938 10.816 -3.163 1.00 59.19 221 ILE A O 1
ATOM 1780 N N . SER A 1 222 ? 9.788 12.844 -2.772 1.00 62.78 222 SER A N 1
ATOM 1781 C CA . SER A 1 222 ? 8.594 13.563 -3.254 1.00 62.78 222 SER A CA 1
ATOM 1782 C C . SER A 1 222 ? 8.301 13.352 -4.734 1.00 62.78 222 SER A C 1
ATOM 1784 O O . SER A 1 222 ? 7.145 13.399 -5.144 1.00 62.78 222 SER A O 1
ATOM 1786 N N . LYS A 1 223 ? 9.327 13.045 -5.534 1.00 65.06 223 LYS A N 1
ATOM 1787 C CA . LYS A 1 223 ? 9.171 12.727 -6.961 1.00 65.06 223 LYS A CA 1
ATOM 1788 C C . LYS A 1 223 ? 8.753 11.280 -7.216 1.00 65.06 223 LYS A C 1
ATOM 1790 O O . LYS A 1 223 ? 8.256 10.989 -8.300 1.00 65.06 223 LYS A O 1
ATOM 1795 N N . LEU A 1 224 ? 9.002 10.383 -6.261 1.00 67.94 224 LEU A N 1
ATOM 1796 C CA . LEU A 1 224 ? 8.693 8.952 -6.360 1.00 67.94 224 LEU A CA 1
ATOM 1797 C C . LEU A 1 224 ? 7.397 8.581 -5.631 1.00 67.94 224 LEU A C 1
ATOM 1799 O O . LEU A 1 224 ? 6.801 7.550 -5.938 1.00 67.94 224 LEU A O 1
ATOM 1803 N N . ALA A 1 225 ? 6.972 9.403 -4.671 1.00 74.25 225 ALA A N 1
ATOM 1804 C CA . ALA A 1 225 ? 5.782 9.167 -3.875 1.00 74.25 225 ALA A CA 1
ATOM 1805 C C . ALA A 1 225 ? 4.503 9.325 -4.700 1.00 74.25 225 ALA A C 1
ATOM 1807 O O . ALA A 1 225 ? 4.283 10.334 -5.372 1.00 74.25 225 ALA A O 1
ATOM 1808 N N . THR A 1 226 ? 3.617 8.338 -4.589 1.00 78.00 226 THR A N 1
ATOM 1809 C CA . THR A 1 226 ? 2.235 8.473 -5.049 1.00 78.00 226 THR A CA 1
ATOM 1810 C C . THR A 1 226 ? 1.446 9.226 -3.983 1.00 78.00 226 THR A C 1
ATOM 1812 O O . THR A 1 226 ? 1.369 8.773 -2.842 1.00 78.00 226 THR A O 1
ATOM 1815 N N . VAL A 1 227 ? 0.877 10.377 -4.348 1.00 81.19 227 VAL A N 1
ATOM 1816 C CA . VAL A 1 227 ? 0.059 11.194 -3.441 1.00 81.19 227 VAL A CA 1
ATOM 1817 C C . VAL A 1 227 ? -1.420 10.880 -3.658 1.00 81.19 227 VAL A C 1
ATOM 1819 O O . VAL A 1 227 ? -1.934 11.071 -4.761 1.00 81.19 227 VAL A O 1
ATOM 1822 N N . GLU A 1 228 ? -2.105 10.425 -2.611 1.00 81.75 228 GLU A N 1
ATOM 1823 C CA . GLU A 1 228 ? -3.555 10.209 -2.601 1.00 81.75 228 GLU A CA 1
ATOM 1824 C C . GLU A 1 228 ? -4.258 11.242 -1.705 1.00 81.75 228 GLU A C 1
ATOM 1826 O O . GLU A 1 228 ? -3.730 11.661 -0.674 1.00 81.75 228 GLU A O 1
ATOM 1831 N N . GLU A 1 229 ? -5.472 11.653 -2.080 1.00 83.56 229 GLU A N 1
ATOM 1832 C CA . GLU A 1 229 ? -6.309 12.528 -1.253 1.00 83.56 229 GLU A CA 1
ATOM 1833 C C . GLU A 1 229 ? -7.457 11.735 -0.630 1.00 83.56 229 GLU A C 1
ATOM 1835 O O . GLU A 1 229 ? -8.219 11.055 -1.325 1.00 83.56 229 GLU A O 1
ATOM 1840 N N . LEU A 1 230 ? -7.604 11.846 0.690 1.00 84.38 230 LEU A N 1
ATOM 1841 C CA . LEU A 1 230 ? -8.658 11.178 1.439 1.00 84.38 230 LEU A CA 1
ATOM 1842 C C . LEU A 1 230 ? -9.666 12.208 1.959 1.00 84.38 230 LEU A C 1
ATOM 1844 O O . LEU A 1 230 ? -9.389 12.975 2.880 1.00 84.38 230 LEU A O 1
ATOM 1848 N N . ALA A 1 231 ? -10.860 12.201 1.363 1.00 83.19 231 ALA A N 1
ATOM 1849 C CA . ALA A 1 231 ? -11.914 13.171 1.663 1.00 83.19 231 ALA A CA 1
ATOM 1850 C C . ALA A 1 231 ? -12.602 12.953 3.025 1.00 83.19 231 ALA A C 1
ATOM 1852 O O . ALA A 1 231 ? -13.097 13.898 3.630 1.00 83.19 231 ALA A O 1
ATOM 1853 N N . THR A 1 232 ? -12.659 11.709 3.512 1.00 82.56 232 THR A N 1
ATOM 1854 C CA . THR A 1 232 ? -13.381 11.343 4.742 1.00 82.56 232 THR A CA 1
ATOM 1855 C C . THR A 1 232 ? -12.600 10.317 5.567 1.00 82.56 232 THR A C 1
ATOM 1857 O O . THR A 1 232 ? -11.990 9.432 4.954 1.00 82.56 232 THR A O 1
ATOM 1860 N N . PRO A 1 233 ? -12.704 10.342 6.913 1.00 84.00 233 PRO A N 1
ATOM 1861 C CA . PRO A 1 233 ? -12.090 9.336 7.781 1.00 84.00 233 PRO A CA 1
ATOM 1862 C C . PRO A 1 233 ? -12.481 7.909 7.398 1.00 84.00 233 PRO A C 1
ATOM 1864 O O . PRO A 1 233 ? -13.619 7.663 6.980 1.00 84.00 233 PRO A O 1
ATOM 1867 N N . SER A 1 234 ? -11.576 6.954 7.613 1.00 83.81 234 SER A N 1
ATOM 1868 C CA . SER A 1 234 ? -11.835 5.531 7.371 1.00 83.81 234 SER A CA 1
ATOM 1869 C C . SER A 1 234 ? -12.965 4.976 8.245 1.00 83.81 234 SER A C 1
ATOM 1871 O O . SER A 1 234 ? -13.622 4.031 7.826 1.00 83.81 234 SER A O 1
ATOM 1873 N N . LEU A 1 235 ? -13.245 5.598 9.398 1.00 77.81 235 LEU A N 1
ATOM 1874 C CA . LEU A 1 235 ? -14.345 5.221 10.299 1.00 77.81 235 LEU A CA 1
ATOM 1875 C C . LEU A 1 235 ? -15.750 5.609 9.818 1.00 77.81 235 LEU A C 1
ATOM 1877 O O . LEU A 1 235 ? -16.722 5.035 10.294 1.00 77.81 235 LEU A O 1
ATOM 1881 N N . ASN A 1 236 ? -15.878 6.609 8.939 1.00 62.34 236 ASN A N 1
ATOM 1882 C CA . ASN A 1 236 ? -17.183 7.146 8.518 1.00 62.34 236 ASN A CA 1
ATOM 1883 C C . ASN A 1 236 ? -17.756 6.431 7.287 1.00 62.34 236 ASN A C 1
ATOM 1885 O O . ASN A 1 236 ? -18.787 6.840 6.757 1.00 62.34 236 ASN A O 1
ATOM 1889 N N . ARG A 1 237 ? -17.061 5.415 6.775 1.00 53.72 237 ARG A N 1
ATOM 1890 C CA . ARG A 1 237 ? -17.555 4.612 5.664 1.00 53.72 237 ARG A CA 1
ATOM 1891 C C . ARG A 1 237 ? -18.428 3.507 6.257 1.00 53.72 237 ARG A C 1
ATOM 1893 O O . ARG A 1 237 ? -17.885 2.568 6.831 1.00 53.72 237 ARG A O 1
ATOM 1900 N N . ASP A 1 238 ? -19.750 3.675 6.155 1.00 36.56 238 ASP A N 1
ATOM 1901 C CA . ASP A 1 238 ? -20.721 2.603 6.398 1.00 36.56 238 ASP A CA 1
ATOM 1902 C C . ASP A 1 238 ? -20.244 1.345 5.672 1.00 36.56 238 ASP A C 1
ATOM 1904 O O . ASP A 1 238 ? -19.951 1.400 4.478 1.00 36.56 238 ASP A O 1
ATOM 1908 N N . GLU A 1 239 ? -20.116 0.271 6.448 1.00 33.50 239 GLU A N 1
ATOM 1909 C CA . GLU A 1 239 ? -19.835 -1.102 6.041 1.00 33.50 239 GLU A CA 1
ATOM 1910 C C . GLU A 1 239 ? -18.692 -1.275 5.031 1.00 33.50 239 GLU A C 1
ATOM 1912 O O . GLU A 1 239 ? -18.778 -1.050 3.823 1.00 33.50 239 GLU A O 1
ATOM 1917 N N . LEU A 1 240 ? -17.584 -1.772 5.569 1.00 33.69 240 LEU A N 1
ATOM 1918 C CA . LEU A 1 240 ? -16.507 -2.400 4.830 1.00 33.69 240 LEU A CA 1
ATOM 1919 C C . LEU A 1 240 ? -17.020 -3.503 3.884 1.00 33.69 240 LEU A C 1
ATOM 1921 O O . LEU A 1 240 ? -16.983 -4.688 4.204 1.00 33.69 240 LEU A O 1
ATOM 1925 N N . LEU A 1 241 ? -17.401 -3.139 2.663 1.00 29.75 241 LEU A N 1
ATOM 1926 C CA . LEU A 1 241 ? -17.428 -4.066 1.535 1.00 29.75 241 LEU A CA 1
ATOM 1927 C C . LEU A 1 241 ? -15.993 -4.243 1.033 1.00 29.75 241 LEU A C 1
ATOM 1929 O O . LEU A 1 241 ? -15.567 -3.692 0.015 1.00 29.75 241 LEU A O 1
ATOM 1933 N N . TRP A 1 242 ? -15.216 -5.010 1.798 1.00 34.19 242 TRP A N 1
ATOM 1934 C CA . TRP A 1 242 ? -14.044 -5.670 1.247 1.00 34.19 242 TRP A CA 1
ATOM 1935 C C . TRP A 1 242 ? -14.548 -6.729 0.278 1.00 34.19 242 TRP A C 1
ATOM 1937 O O . TRP A 1 242 ? -15.265 -7.646 0.671 1.00 34.19 242 TRP A O 1
ATOM 1947 N N . VAL A 1 243 ? -14.182 -6.580 -0.994 1.00 31.23 243 VAL A N 1
ATOM 1948 C CA . VAL A 1 243 ? -14.370 -7.619 -2.005 1.00 31.23 243 VAL A CA 1
ATOM 1949 C C . VAL A 1 243 ? -13.615 -8.849 -1.508 1.00 31.23 243 VAL A C 1
ATOM 1951 O O . VAL A 1 243 ? -12.387 -8.884 -1.560 1.00 31.23 243 VAL A O 1
ATOM 1954 N N . LEU A 1 244 ? -14.359 -9.813 -0.960 1.00 28.61 244 LEU A N 1
ATOM 1955 C CA . LEU A 1 244 ? -13.881 -11.163 -0.704 1.00 28.61 244 LEU A CA 1
ATOM 1956 C C . LEU A 1 244 ? -13.248 -11.665 -2.004 1.00 28.61 244 LEU A C 1
ATOM 1958 O O . LEU A 1 244 ? -13.880 -11.655 -3.063 1.00 28.61 244 LEU A O 1
ATOM 1962 N N . ALA A 1 245 ? -11.973 -12.027 -1.931 1.00 35.03 245 ALA A N 1
ATOM 1963 C CA . ALA A 1 245 ? -11.318 -12.738 -3.008 1.00 35.03 245 ALA A CA 1
ATOM 1964 C C . ALA A 1 245 ? -11.977 -14.120 -3.123 1.00 35.03 245 ALA A C 1
ATOM 1966 O O . ALA A 1 245 ? -11.821 -14.938 -2.222 1.00 35.03 245 ALA A O 1
ATOM 1967 N N . ASP A 1 246 ? -12.830 -14.279 -4.144 1.00 31.73 246 ASP A N 1
ATOM 1968 C CA . ASP A 1 246 ? -12.874 -15.374 -5.141 1.00 31.73 246 ASP A CA 1
ATOM 1969 C C . ASP A 1 246 ? -14.240 -15.379 -5.881 1.00 31.73 246 ASP A C 1
ATOM 1971 O O . ASP A 1 246 ? -15.250 -15.068 -5.250 1.00 31.73 246 ASP A O 1
ATOM 1975 N N . PRO A 1 247 ? -14.397 -15.818 -7.156 1.00 44.69 247 PRO A N 1
ATOM 1976 C CA . PRO A 1 247 ? -13.533 -15.833 -8.345 1.00 44.69 247 PRO A CA 1
ATOM 1977 C C . PRO A 1 247 ? -14.174 -14.929 -9.483 1.00 44.69 247 PRO A C 1
ATOM 1979 O O . PRO A 1 247 ? -14.906 -13.991 -9.168 1.00 44.69 247 PRO A O 1
ATOM 1982 N N . PRO A 1 248 ? -13.894 -15.062 -10.805 1.00 54.88 248 PRO A N 1
ATOM 1983 C CA . PRO A 1 248 ? -13.866 -13.978 -11.813 1.00 54.88 248 PRO A CA 1
ATOM 1984 C C . PRO A 1 248 ? -15.224 -13.516 -12.410 1.00 54.88 248 PRO A C 1
ATOM 1986 O O . PRO A 1 248 ? -15.315 -13.316 -13.618 1.00 54.88 248 PRO A O 1
ATOM 1989 N N . GLU A 1 249 ? -16.281 -13.294 -11.626 1.00 63.66 249 GLU A N 1
ATOM 1990 C CA . GLU A 1 249 ? -17.603 -12.928 -12.192 1.00 63.66 249 GLU A CA 1
ATOM 1991 C C . GLU A 1 249 ? -17.807 -11.430 -12.465 1.00 63.66 249 GLU A C 1
ATOM 1993 O O . GLU A 1 249 ? -18.757 -11.029 -13.142 1.00 63.66 249 GLU A O 1
ATOM 1998 N N . TRP A 1 250 ? -16.945 -10.558 -11.939 1.00 72.31 250 TRP A N 1
ATOM 1999 C CA . TRP A 1 250 ? -17.147 -9.111 -12.072 1.00 72.31 250 TRP A CA 1
ATOM 2000 C C . TRP A 1 250 ? -17.036 -8.628 -13.528 1.00 72.31 250 TRP A C 1
ATOM 2002 O O . TRP A 1 250 ? -17.674 -7.637 -13.885 1.00 72.31 250 TRP A O 1
ATOM 2012 N N . LEU A 1 251 ? -16.266 -9.328 -14.374 1.00 70.50 251 LEU A N 1
ATOM 2013 C CA . LEU A 1 251 ? -16.199 -9.066 -15.816 1.00 70.50 251 LEU A CA 1
ATOM 2014 C C . LEU A 1 251 ? -17.539 -9.389 -16.488 1.00 70.50 251 LEU A C 1
ATOM 2016 O O . LEU A 1 251 ? -18.016 -8.596 -17.294 1.00 70.50 251 LEU A O 1
ATOM 2020 N N . ASP A 1 252 ? -18.184 -10.492 -16.104 1.00 75.19 252 ASP A N 1
ATOM 2021 C CA . ASP A 1 252 ? -19.489 -10.890 -16.645 1.00 75.19 252 ASP A CA 1
ATOM 2022 C C . ASP A 1 252 ? -20.615 -9.972 -16.154 1.00 75.19 252 ASP A C 1
ATOM 2024 O O . ASP A 1 252 ? -21.566 -9.694 -16.884 1.00 75.19 252 ASP A O 1
ATOM 2028 N N . ARG A 1 253 ? -20.516 -9.463 -14.920 1.00 77.38 253 ARG A N 1
ATOM 2029 C CA . ARG A 1 253 ? -21.434 -8.438 -14.392 1.00 77.38 253 ARG A CA 1
ATOM 2030 C C . ARG A 1 253 ? -21.253 -7.099 -15.112 1.00 77.38 253 ARG A C 1
ATOM 2032 O O . ARG A 1 253 ? -22.236 -6.438 -15.432 1.00 77.38 253 ARG A O 1
ATOM 2039 N N . LEU A 1 254 ? -20.011 -6.711 -15.407 1.00 77.69 254 LEU A N 1
ATOM 2040 C CA . LEU A 1 254 ? -19.707 -5.481 -16.138 1.00 77.69 254 LEU A CA 1
ATOM 2041 C C . LEU A 1 254 ? -20.125 -5.553 -17.611 1.00 77.69 254 LEU A C 1
ATOM 2043 O O . LEU A 1 254 ? -20.648 -4.569 -18.125 1.00 77.69 254 LEU A O 1
ATOM 2047 N N . ALA A 1 255 ? -19.925 -6.697 -18.271 1.00 77.25 255 ALA A N 1
ATOM 2048 C CA . ALA A 1 255 ? -20.379 -6.919 -19.642 1.00 77.25 255 ALA A CA 1
ATOM 2049 C C . ALA A 1 255 ? -21.908 -6.795 -19.744 1.00 77.25 255 ALA A C 1
ATOM 2051 O O . ALA A 1 255 ? -22.384 -5.955 -20.503 1.00 77.25 255 ALA A O 1
ATOM 2052 N N . ARG A 1 256 ? -22.655 -7.501 -18.878 1.00 81.38 256 ARG A N 1
ATOM 2053 C CA . ARG A 1 256 ? -24.124 -7.393 -18.783 1.00 81.38 256 ARG A CA 1
ATOM 2054 C C . ARG A 1 256 ? -24.597 -5.972 -18.497 1.00 81.38 256 ARG A C 1
ATOM 2056 O O . ARG A 1 256 ? -25.526 -5.495 -19.127 1.00 81.38 256 ARG A O 1
ATOM 2063 N N . TYR A 1 257 ? -23.932 -5.253 -17.593 1.00 82.81 257 TYR A N 1
ATOM 2064 C CA . TYR A 1 257 ? -24.271 -3.853 -17.326 1.00 82.81 257 TYR A CA 1
ATOM 2065 C C . TYR A 1 257 ? -24.072 -2.948 -18.560 1.00 82.81 257 TYR A C 1
ATOM 2067 O O . TYR A 1 257 ? -24.868 -2.039 -18.791 1.00 82.81 257 TYR A O 1
ATOM 2075 N N . ILE A 1 258 ? -23.020 -3.180 -19.353 1.00 82.12 258 ILE A N 1
ATOM 2076 C CA . ILE A 1 258 ? -22.739 -2.410 -20.576 1.00 82.12 258 ILE A CA 1
ATOM 2077 C C . ILE A 1 2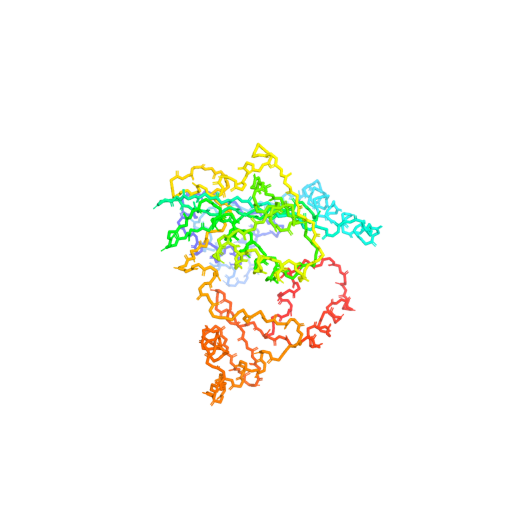58 ? -23.714 -2.767 -21.711 1.00 82.12 258 ILE A C 1
ATOM 2079 O O . ILE A 1 258 ? -24.059 -1.880 -22.490 1.00 82.12 258 ILE A O 1
ATOM 2083 N N . GLU A 1 259 ? -24.145 -4.028 -21.814 1.00 81.56 259 GLU A N 1
ATOM 2084 C CA . GLU A 1 259 ? -25.059 -4.515 -22.860 1.00 81.56 259 GLU A CA 1
ATOM 2085 C C . GLU A 1 259 ? -26.539 -4.264 -22.531 1.00 81.56 259 GLU A C 1
ATOM 2087 O O . GLU A 1 259 ? -27.256 -3.686 -23.347 1.00 81.56 259 GLU A O 1
ATOM 2092 N N . ASP A 1 260 ? -26.985 -4.641 -21.331 1.00 80.75 260 ASP A N 1
ATOM 2093 C CA . ASP A 1 260 ? -28.399 -4.642 -20.934 1.00 80.75 260 ASP A CA 1
ATOM 2094 C C . ASP A 1 260 ? -28.817 -3.355 -20.204 1.00 80.75 260 ASP A C 1
ATOM 2096 O O . ASP A 1 260 ? -30.005 -3.078 -20.039 1.00 80.75 260 ASP A O 1
ATOM 2100 N N . GLY A 1 261 ? -27.855 -2.564 -19.713 1.00 71.94 261 GLY A N 1
ATOM 2101 C CA . GLY A 1 261 ? -28.116 -1.333 -18.956 1.00 71.94 261 GLY A CA 1
ATOM 2102 C C . GLY A 1 261 ? -28.776 -1.546 -17.586 1.00 71.94 261 GLY A C 1
ATOM 2103 O O . GLY A 1 261 ? -29.132 -0.572 -16.919 1.00 71.94 261 GLY A O 1
ATOM 2104 N N . VAL A 1 262 ? -28.941 -2.798 -17.148 1.00 68.38 262 VAL A N 1
ATOM 2105 C CA . VAL A 1 262 ? -29.572 -3.147 -15.871 1.00 68.38 262 VAL A CA 1
ATOM 2106 C C . VAL A 1 262 ? -28.558 -2.981 -14.741 1.00 68.38 262 VAL A C 1
ATOM 2108 O O . VAL A 1 262 ? -27.546 -3.679 -14.674 1.00 68.38 262 VAL A O 1
ATOM 2111 N N . ALA A 1 263 ? -28.821 -2.026 -13.849 1.00 61.78 263 ALA A N 1
ATOM 2112 C CA . ALA A 1 263 ? -28.056 -1.853 -12.621 1.00 61.78 263 ALA A CA 1
ATOM 2113 C C . ALA A 1 263 ? -28.416 -2.951 -11.607 1.00 61.78 263 ALA A C 1
ATOM 2115 O O . ALA A 1 263 ? -29.564 -3.382 -11.536 1.00 61.78 263 ALA A O 1
ATOM 2116 N N . LEU A 1 264 ? -27.431 -3.387 -10.822 1.00 68.44 264 LEU A N 1
ATOM 2117 C CA . LEU A 1 264 ? -27.653 -4.336 -9.731 1.00 68.44 264 LEU A CA 1
ATOM 2118 C C . LEU A 1 264 ? -28.529 -3.710 -8.636 1.00 68.44 264 LEU A C 1
ATOM 2120 O O . LEU A 1 264 ? -28.526 -2.491 -8.462 1.00 68.44 264 LEU A O 1
ATOM 2124 N N . GLU A 1 265 ? -29.264 -4.552 -7.904 1.00 66.38 265 GLU A N 1
ATOM 2125 C CA . GLU A 1 265 ? -30.134 -4.118 -6.799 1.00 66.38 265 GLU A CA 1
ATOM 2126 C C . GLU A 1 265 ? -29.338 -3.466 -5.661 1.00 66.38 265 GLU A C 1
ATOM 2128 O O . GLU A 1 265 ? -29.847 -2.561 -5.003 1.00 66.38 265 GLU A O 1
ATOM 2133 N N . ASP A 1 266 ? -28.075 -3.871 -5.475 1.00 73.56 266 ASP A N 1
ATOM 2134 C CA . ASP A 1 266 ? -27.156 -3.232 -4.536 1.00 73.56 266 ASP A CA 1
ATOM 2135 C C . ASP A 1 266 ? -26.696 -1.851 -5.066 1.00 73.56 266 ASP A C 1
ATOM 2137 O O . ASP A 1 266 ? -25.969 -1.772 -6.070 1.00 73.56 266 ASP A O 1
ATOM 2141 N N . PRO A 1 267 ? -27.045 -0.745 -4.374 1.00 61.31 267 PRO A N 1
ATOM 2142 C CA . PRO A 1 267 ? -26.652 0.608 -4.759 1.00 61.31 267 PRO A CA 1
ATOM 2143 C C . PRO A 1 267 ? -25.133 0.825 -4.862 1.00 61.31 267 PRO A C 1
ATOM 2145 O O . PRO A 1 267 ? -24.684 1.670 -5.647 1.00 61.31 267 PRO A O 1
ATOM 2148 N N . GLN A 1 268 ? -24.325 0.097 -4.085 1.00 58.94 268 GLN A N 1
ATOM 2149 C CA . GLN A 1 268 ? -22.867 0.250 -4.055 1.00 58.94 268 GLN A CA 1
ATOM 2150 C C . GLN A 1 268 ? -22.196 -0.492 -5.214 1.00 58.94 268 GLN A C 1
ATOM 2152 O O . GLN A 1 268 ? -21.355 0.091 -5.911 1.00 58.94 268 GLN A O 1
ATOM 2157 N N . GLU A 1 269 ? -22.606 -1.732 -5.496 1.00 63.12 269 GLU A N 1
ATOM 2158 C CA . GLU A 1 269 ? -22.133 -2.463 -6.678 1.00 63.12 269 GLU A CA 1
ATOM 2159 C C . GLU A 1 269 ? -22.551 -1.746 -7.970 1.00 63.12 269 GLU A C 1
ATOM 2161 O O . GLU A 1 269 ? -21.731 -1.563 -8.877 1.00 63.12 269 GLU A O 1
ATOM 2166 N N . ALA A 1 270 ? -23.782 -1.224 -8.022 1.00 64.00 270 ALA A N 1
ATOM 2167 C CA . ALA A 1 270 ? -24.260 -0.405 -9.132 1.00 64.00 270 ALA A CA 1
ATOM 2168 C C . ALA A 1 270 ? -23.408 0.862 -9.332 1.00 64.00 270 ALA A C 1
ATOM 2170 O O . ALA A 1 270 ? -23.089 1.236 -10.466 1.00 64.00 270 ALA A O 1
ATOM 2171 N N . ARG A 1 271 ? -22.981 1.520 -8.246 1.00 66.25 271 ARG A N 1
ATOM 2172 C CA . ARG A 1 271 ? -22.092 2.690 -8.309 1.00 66.25 271 ARG A CA 1
ATOM 2173 C C . ARG A 1 271 ? -20.703 2.327 -8.838 1.00 66.25 271 ARG A C 1
ATOM 2175 O O . ARG A 1 271 ? -20.174 3.049 -9.686 1.00 66.25 271 ARG A O 1
ATOM 2182 N N . LEU A 1 272 ? -20.108 1.231 -8.369 1.00 64.94 272 LEU A N 1
ATOM 2183 C CA . LEU A 1 272 ? -18.793 0.770 -8.830 1.00 64.94 272 LEU A CA 1
ATOM 2184 C C . LEU A 1 272 ? -18.813 0.370 -10.311 1.00 64.94 272 LEU A C 1
ATOM 2186 O O . LEU A 1 272 ? -17.904 0.749 -11.056 1.00 64.94 272 LEU A O 1
ATOM 2190 N N . LEU A 1 273 ? -19.863 -0.325 -10.755 1.00 71.19 273 LEU A N 1
ATOM 2191 C CA . LEU A 1 273 ? -20.085 -0.655 -12.165 1.00 71.19 273 LEU A CA 1
ATOM 2192 C C . LEU A 1 273 ? -20.220 0.610 -13.018 1.00 71.19 273 LEU A C 1
ATOM 2194 O O . LEU A 1 273 ? -19.522 0.742 -14.024 1.00 71.19 273 LEU A O 1
ATOM 2198 N N . ARG A 1 274 ? -21.015 1.590 -12.567 1.00 72.62 274 ARG A N 1
ATOM 2199 C CA . ARG A 1 274 ? -21.166 2.897 -13.230 1.00 72.62 274 ARG A CA 1
ATOM 2200 C C . ARG A 1 274 ? -19.850 3.653 -13.376 1.00 72.62 274 ARG A C 1
ATOM 2202 O O . ARG A 1 274 ? -19.618 4.250 -14.422 1.00 72.62 274 ARG A O 1
ATOM 2209 N N . MET A 1 275 ? -18.988 3.637 -12.358 1.00 67.88 275 MET A N 1
ATOM 2210 C CA . MET A 1 275 ? -17.687 4.313 -12.437 1.00 67.88 275 MET A CA 1
ATOM 2211 C C . MET A 1 275 ? -16.705 3.602 -13.372 1.0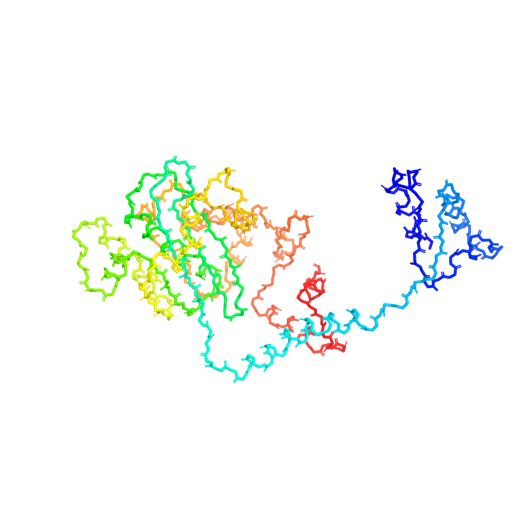0 67.88 275 MET A C 1
ATOM 2213 O O . MET A 1 275 ? -15.884 4.256 -14.012 1.00 67.88 275 MET A O 1
ATOM 2217 N N . ARG A 1 276 ? -16.765 2.269 -13.452 1.00 72.88 276 ARG A N 1
ATOM 2218 C CA . ARG A 1 276 ? -15.839 1.471 -14.267 1.00 72.88 276 ARG A CA 1
ATOM 2219 C C . ARG A 1 276 ? -16.251 1.424 -15.734 1.00 72.88 276 ARG A C 1
ATOM 2221 O O . ARG A 1 276 ? -15.379 1.552 -16.592 1.00 72.88 276 ARG A O 1
ATOM 2228 N N . ALA A 1 277 ? -17.546 1.301 -16.027 1.00 74.69 277 ALA A N 1
ATOM 2229 C CA . ALA A 1 277 ? -18.088 1.111 -17.374 1.00 74.69 277 ALA A CA 1
ATOM 2230 C C . ALA A 1 277 ? -17.531 2.054 -18.465 1.00 74.69 277 ALA A C 1
ATOM 2232 O O . ALA A 1 277 ? -17.220 1.549 -19.540 1.00 74.69 277 ALA A O 1
ATOM 2233 N N . PRO A 1 278 ? -17.281 3.362 -18.230 1.00 79.94 278 PRO A N 1
ATOM 2234 C CA . PRO A 1 278 ? -16.717 4.255 -19.251 1.00 79.94 278 PRO A CA 1
ATOM 2235 C C . PRO A 1 278 ? -15.336 3.836 -19.781 1.00 79.94 278 PRO A C 1
ATOM 2237 O O . PRO A 1 278 ? -14.946 4.213 -20.888 1.00 79.94 278 PRO A O 1
ATOM 2240 N N . THR A 1 279 ? -14.580 3.064 -18.994 1.00 72.06 279 THR A N 1
ATOM 2241 C CA . THR A 1 279 ? -13.249 2.561 -19.372 1.00 72.06 279 THR A CA 1
ATOM 2242 C C . THR A 1 279 ? -13.292 1.210 -20.083 1.00 72.06 279 THR A C 1
ATOM 2244 O O . THR A 1 279 ? -12.248 0.722 -20.512 1.00 72.06 279 THR A O 1
ATOM 2247 N N . TYR A 1 280 ? -14.477 0.622 -20.260 1.00 76.69 280 TYR A N 1
ATOM 2248 C CA . TYR A 1 280 ? -14.669 -0.668 -20.912 1.00 76.69 280 TYR A CA 1
ATOM 2249 C C . TYR A 1 280 ? -15.607 -0.545 -22.115 1.00 76.69 280 TYR A C 1
ATOM 2251 O O . TYR A 1 280 ? -16.313 0.448 -22.297 1.00 76.69 280 TYR A O 1
ATOM 2259 N N . LYS A 1 281 ? -15.565 -1.538 -22.997 1.00 78.69 281 LYS A N 1
ATOM 2260 C CA . LYS A 1 281 ? -16.424 -1.630 -24.175 1.00 78.69 281 LYS A CA 1
ATOM 2261 C C . LYS A 1 281 ? -16.684 -3.095 -24.482 1.00 78.69 281 LYS A C 1
ATOM 2263 O O . LYS A 1 281 ? -15.734 -3.869 -24.508 1.00 78.69 281 LYS A O 1
ATOM 2268 N N . VAL A 1 282 ? -17.931 -3.453 -24.759 1.00 79.38 282 VAL A N 1
ATOM 2269 C CA . VAL A 1 282 ? -18.259 -4.770 -25.309 1.00 79.38 282 VAL A CA 1
ATOM 2270 C C . VAL A 1 282 ? -18.327 -4.668 -26.834 1.00 79.38 282 VAL A C 1
ATOM 2272 O O . VAL A 1 282 ? -18.896 -3.713 -27.370 1.00 79.38 282 VAL A O 1
ATOM 2275 N N . GLN A 1 283 ? -17.674 -5.592 -27.535 1.00 73.19 283 GLN A N 1
ATOM 2276 C CA . GLN A 1 283 ? -17.761 -5.758 -28.988 1.00 73.19 283 GLN A CA 1
ATOM 2277 C C . GLN A 1 283 ? -17.913 -7.247 -29.290 1.00 73.19 283 GLN A C 1
ATOM 2279 O O . GLN A 1 283 ? -17.119 -8.041 -28.795 1.00 73.19 283 GLN A O 1
ATOM 2284 N N . ASP A 1 284 ? -18.941 -7.614 -30.056 1.00 74.12 284 ASP A N 1
ATOM 2285 C CA . ASP A 1 284 ? -19.232 -9.002 -30.446 1.00 74.12 284 ASP A CA 1
ATOM 2286 C C . ASP A 1 284 ? -19.298 -9.981 -29.252 1.00 74.12 284 ASP A C 1
ATOM 2288 O O . ASP A 1 284 ? -18.791 -11.100 -29.310 1.00 74.12 284 ASP A O 1
ATOM 2292 N N . GLY A 1 285 ? -19.885 -9.540 -28.131 1.00 68.25 285 GLY A N 1
ATOM 2293 C CA . GLY A 1 285 ? -19.984 -10.320 -26.887 1.00 68.25 285 GLY A CA 1
ATOM 2294 C C . GLY A 1 285 ? -18.668 -10.462 -26.107 1.00 68.25 285 GLY A C 1
ATOM 2295 O O . GLY A 1 285 ? -18.604 -11.191 -25.117 1.00 68.25 285 GLY A O 1
ATOM 2296 N N . ILE A 1 286 ? -17.602 -9.775 -26.531 1.00 69.38 286 ILE A N 1
ATOM 2297 C CA . ILE A 1 286 ? -16.284 -9.789 -25.887 1.00 69.38 286 ILE A CA 1
ATOM 2298 C C . ILE A 1 286 ? -16.050 -8.452 -25.181 1.00 69.38 286 ILE A C 1
ATOM 2300 O O . ILE A 1 286 ? -16.210 -7.377 -25.761 1.00 69.38 286 ILE A O 1
ATOM 2304 N N . LEU A 1 287 ? -15.643 -8.513 -23.912 1.00 72.50 287 LEU A N 1
ATOM 2305 C CA . LEU A 1 287 ? -15.344 -7.336 -23.102 1.00 72.50 287 LEU A CA 1
ATOM 2306 C C . LEU A 1 287 ? -13.902 -6.863 -23.331 1.00 72.50 287 LEU A C 1
ATOM 2308 O O . LEU A 1 287 ? -12.948 -7.634 -23.231 1.00 72.50 287 LEU A O 1
ATOM 2312 N N . TYR A 1 288 ? -13.744 -5.566 -23.572 1.00 68.19 288 TYR A N 1
ATOM 2313 C CA . TYR A 1 288 ? -12.465 -4.894 -23.763 1.00 68.19 288 TYR A CA 1
ATOM 2314 C C . TYR A 1 288 ? -12.287 -3.764 -22.756 1.00 68.19 288 TYR A C 1
ATOM 2316 O O . TYR A 1 288 ? -13.226 -3.026 -22.455 1.00 68.19 288 TYR A O 1
ATOM 2324 N N . LYS A 1 289 ? -11.053 -3.561 -22.297 1.00 69.06 289 LYS A N 1
ATOM 2325 C CA . LYS A 1 289 ? -10.637 -2.408 -21.496 1.00 69.06 289 LYS A CA 1
ATOM 2326 C C . LYS A 1 289 ? -9.897 -1.404 -22.372 1.00 69.06 289 LYS A C 1
ATOM 2328 O O . LYS A 1 289 ? -8.971 -1.770 -23.090 1.00 69.06 289 LYS A O 1
ATOM 2333 N N . ARG A 1 290 ? -10.250 -0.124 -22.280 1.00 60.94 290 ARG A N 1
ATOM 2334 C CA . ARG A 1 290 ? -9.498 0.967 -22.912 1.00 60.94 290 ARG A CA 1
ATOM 2335 C C . ARG A 1 290 ? -8.229 1.244 -22.109 1.00 60.94 290 ARG A C 1
ATOM 2337 O O . ARG A 1 290 ? -8.295 1.563 -20.923 1.00 60.94 290 ARG A O 1
ATOM 2344 N N . SER A 1 291 ? -7.072 1.134 -22.748 1.00 53.25 291 SER A N 1
ATOM 2345 C CA . SER A 1 291 ? -5.798 1.587 -22.191 1.00 53.25 291 SER A CA 1
ATOM 2346 C C . SER A 1 291 ? -5.666 3.115 -22.268 1.00 53.25 291 SER A C 1
ATOM 2348 O O . SER A 1 291 ? -6.412 3.794 -22.975 1.00 53.25 291 SER A O 1
ATOM 2350 N N . TYR A 1 292 ? -4.664 3.669 -21.578 1.00 48.03 292 TYR A N 1
ATOM 2351 C CA . TYR A 1 292 ? -4.388 5.113 -21.550 1.00 48.03 292 TYR A CA 1
ATOM 2352 C C . TYR A 1 292 ? -4.122 5.724 -22.941 1.00 48.03 292 TYR A C 1
ATOM 2354 O O . TYR A 1 292 ? -4.369 6.906 -23.154 1.00 48.03 292 TYR A O 1
ATOM 2362 N N . ASN A 1 293 ? -3.624 4.924 -23.892 1.00 51.22 293 ASN A N 1
ATOM 2363 C CA . ASN A 1 293 ? -3.374 5.321 -25.280 1.00 51.22 293 ASN A CA 1
ATOM 2364 C C . ASN A 1 293 ? -4.541 4.982 -26.230 1.00 51.22 293 ASN A C 1
ATOM 2366 O O . ASN A 1 293 ? -4.381 5.088 -27.443 1.00 51.22 293 ASN A O 1
ATOM 2370 N N . GLY A 1 294 ? -5.697 4.570 -25.697 1.00 51.16 294 GLY A N 1
ATOM 2371 C CA . GLY A 1 294 ? -6.911 4.290 -26.468 1.00 51.16 294 GLY A CA 1
ATOM 2372 C C . GLY A 1 294 ? -6.956 2.918 -27.148 1.00 51.16 294 GLY A C 1
ATOM 2373 O O . GLY A 1 294 ? -7.906 2.646 -27.878 1.00 51.16 294 GLY A O 1
ATOM 2374 N N . VAL A 1 295 ? -5.969 2.048 -26.911 1.00 58.41 295 VAL A N 1
ATOM 2375 C CA . VAL A 1 295 ? -5.973 0.664 -27.407 1.00 58.41 295 VAL A CA 1
ATOM 2376 C C . VAL A 1 295 ? -6.983 -0.156 -26.603 1.00 58.41 295 VAL A C 1
ATOM 2378 O O . VAL A 1 295 ? -7.080 -0.033 -25.382 1.00 58.41 295 VAL A O 1
ATOM 2381 N N . LEU A 1 296 ? -7.764 -0.987 -27.291 1.00 52.72 296 LEU A N 1
ATOM 2382 C CA . LEU A 1 296 ? -8.680 -1.923 -26.651 1.00 52.72 296 LEU A CA 1
ATOM 2383 C C . LEU A 1 296 ? -7.922 -3.203 -26.309 1.00 52.72 296 LEU A C 1
ATOM 2385 O O . LEU A 1 296 ? -7.362 -3.852 -27.183 1.00 52.72 296 LEU A O 1
ATOM 2389 N N . LEU A 1 297 ? -7.886 -3.535 -25.023 1.00 59.66 297 LEU A N 1
ATOM 2390 C CA . LEU A 1 297 ? -7.265 -4.744 -24.499 1.00 59.66 297 LEU A CA 1
ATOM 2391 C C . LEU A 1 297 ? -8.367 -5.741 -24.168 1.00 59.66 297 LEU A C 1
ATOM 2393 O O . LEU A 1 297 ? -9.230 -5.436 -23.341 1.00 59.66 297 LEU A O 1
ATOM 2397 N N . ARG A 1 298 ? -8.350 -6.915 -24.805 1.00 67.56 298 ARG A N 1
ATOM 2398 C CA . ARG A 1 298 ? -9.321 -7.973 -24.517 1.00 67.56 298 ARG A CA 1
ATOM 2399 C C . ARG A 1 298 ? -9.203 -8.394 -23.054 1.00 67.56 298 ARG A C 1
ATOM 2401 O O . ARG A 1 298 ? -8.116 -8.698 -22.564 1.00 67.56 298 ARG A O 1
ATOM 2408 N N . CYS A 1 299 ? -10.330 -8.416 -22.356 1.00 70.31 299 CYS A N 1
ATOM 2409 C CA . CYS A 1 299 ? -10.406 -8.984 -21.022 1.00 70.31 299 CYS A CA 1
ATOM 2410 C C . CYS A 1 299 ? -10.472 -10.509 -21.144 1.00 70.31 299 CYS A C 1
ATOM 2412 O O . CYS A 1 299 ? -11.334 -11.039 -21.842 1.00 70.31 299 CYS A O 1
ATOM 2414 N N . LEU A 1 300 ? -9.552 -11.203 -20.478 1.00 66.12 300 LEU A N 1
ATOM 2415 C CA . LEU A 1 300 ? -9.513 -12.662 -20.435 1.00 66.12 300 LEU A CA 1
ATOM 2416 C C . LEU A 1 300 ? -10.094 -13.145 -19.113 1.00 66.12 300 LEU A C 1
ATOM 2418 O O . LEU A 1 300 ? -9.769 -12.601 -18.053 1.00 66.12 300 LEU A O 1
ATOM 2422 N N . ARG A 1 301 ? -10.934 -14.180 -19.170 1.00 72.25 301 ARG A N 1
ATOM 2423 C CA . ARG A 1 301 ? -11.366 -14.887 -17.959 1.00 72.25 301 ARG A CA 1
ATOM 2424 C C . ARG A 1 301 ? -10.216 -15.729 -17.416 1.00 72.25 301 ARG A C 1
ATOM 2426 O O . ARG A 1 301 ? -9.301 -16.078 -18.153 1.00 72.25 301 ARG A O 1
ATOM 2433 N N . ALA A 1 302 ? -10.275 -16.098 -16.138 1.00 66.88 302 ALA A N 1
ATOM 2434 C CA . ALA A 1 302 ? -9.191 -16.829 -15.474 1.00 66.88 302 ALA A CA 1
ATOM 2435 C C . ALA A 1 302 ? -8.772 -18.112 -16.226 1.00 66.88 302 ALA A C 1
ATOM 2437 O O . ALA A 1 302 ? -7.582 -18.364 -16.391 1.00 66.88 302 ALA A O 1
ATOM 2438 N N . ALA A 1 303 ? -9.739 -18.877 -16.744 1.00 66.25 303 ALA A N 1
ATOM 2439 C CA . ALA A 1 303 ? -9.469 -20.082 -17.529 1.00 66.25 303 ALA A CA 1
ATOM 2440 C C . ALA A 1 303 ? -8.807 -19.780 -18.889 1.00 66.25 303 ALA A C 1
ATOM 2442 O O . ALA A 1 303 ? -7.850 -20.449 -19.264 1.00 66.25 303 ALA A O 1
ATOM 2443 N N . GLU A 1 304 ? -9.268 -18.746 -19.601 1.00 62.88 304 GLU A N 1
ATOM 2444 C CA . GLU A 1 304 ? -8.689 -18.322 -20.887 1.00 62.88 304 GLU A CA 1
ATOM 2445 C C . GLU A 1 304 ? -7.286 -17.734 -20.706 1.00 62.88 304 GLU A C 1
ATOM 2447 O O . GLU A 1 304 ? -6.394 -17.996 -21.505 1.00 62.88 304 GLU A O 1
ATOM 2452 N N . ALA A 1 305 ? -7.076 -16.959 -19.639 1.00 64.06 305 ALA A N 1
ATOM 2453 C CA . ALA A 1 305 ? -5.777 -16.405 -19.288 1.00 64.06 305 ALA A CA 1
ATOM 2454 C C . ALA A 1 305 ? -4.779 -17.519 -18.957 1.00 64.06 305 ALA A C 1
ATOM 2456 O O . ALA A 1 305 ? -3.639 -17.460 -19.403 1.00 64.06 305 ALA A O 1
ATOM 2457 N N . LYS A 1 306 ? -5.213 -18.552 -18.222 1.00 66.19 306 LYS A N 1
ATOM 2458 C CA . LYS A 1 306 ? -4.383 -19.719 -17.913 1.00 66.19 306 LYS A CA 1
ATOM 2459 C C . LYS A 1 306 ? -3.992 -20.485 -19.180 1.00 66.19 306 LYS A C 1
ATOM 2461 O O . LYS A 1 306 ? -2.806 -20.702 -19.391 1.00 66.19 306 LYS A O 1
ATOM 2466 N N . ALA A 1 307 ? -4.956 -20.794 -20.049 1.00 63.94 307 ALA A N 1
ATOM 2467 C CA . ALA A 1 307 ? -4.693 -21.478 -21.316 1.00 63.94 307 ALA A CA 1
ATOM 2468 C C . ALA A 1 307 ? -3.776 -20.660 -22.245 1.00 63.94 307 ALA A C 1
ATOM 2470 O O . ALA A 1 307 ? -2.849 -21.204 -22.834 1.00 63.94 307 ALA A O 1
ATOM 2471 N N . LEU A 1 308 ? -3.975 -19.339 -22.327 1.00 63.09 308 LEU A N 1
ATOM 2472 C CA . LEU A 1 308 ? -3.109 -18.451 -23.107 1.00 63.09 308 LEU A CA 1
ATOM 2473 C C . LEU A 1 308 ? -1.678 -18.419 -22.550 1.00 63.09 308 LEU A C 1
ATOM 2475 O O . LEU A 1 308 ? -0.718 -18.392 -23.313 1.00 63.09 308 LEU A O 1
ATOM 2479 N N . MET A 1 309 ? -1.520 -18.411 -21.226 1.00 63.34 309 MET A N 1
ATOM 2480 C CA . MET A 1 309 ? -0.202 -18.454 -20.589 1.00 63.34 309 MET A CA 1
ATOM 2481 C C . MET A 1 309 ? 0.500 -19.795 -20.827 1.00 63.34 309 MET A C 1
ATOM 2483 O O . MET A 1 309 ? 1.702 -19.804 -21.080 1.00 63.34 309 MET A O 1
ATOM 2487 N N . GLU A 1 310 ? -0.238 -20.906 -20.795 1.00 67.25 310 GLU A N 1
ATOM 2488 C CA . GLU A 1 310 ? 0.267 -22.240 -21.142 1.00 67.25 310 GLU A CA 1
ATOM 2489 C C . GLU A 1 310 ? 0.704 -22.296 -22.621 1.00 67.25 310 GLU A C 1
ATOM 2491 O O . GLU A 1 310 ? 1.842 -22.658 -22.908 1.00 67.25 310 GLU A O 1
ATOM 2496 N N . GLU A 1 311 ? -0.110 -21.795 -23.556 1.00 63.75 311 GLU A N 1
ATOM 2497 C CA . GLU A 1 311 ? 0.218 -21.733 -24.992 1.00 63.75 311 GLU A CA 1
ATOM 2498 C C . GLU A 1 311 ? 1.440 -20.840 -25.294 1.00 63.75 311 GLU A C 1
ATOM 2500 O O . GLU A 1 311 ? 2.295 -21.171 -26.122 1.00 63.75 311 GLU A O 1
ATOM 2505 N N . ILE A 1 312 ? 1.560 -19.700 -24.605 1.00 61.06 312 ILE A N 1
ATOM 2506 C CA . ILE A 1 312 ? 2.711 -18.794 -24.740 1.00 61.06 312 ILE A CA 1
ATOM 2507 C C . ILE A 1 312 ? 4.001 -19.462 -24.247 1.00 61.06 312 ILE A C 1
ATOM 2509 O O . ILE A 1 312 ? 5.069 -19.182 -24.800 1.00 61.06 312 ILE A O 1
ATOM 2513 N N . HIS A 1 313 ? 3.908 -20.341 -23.247 1.00 59.81 313 HIS A N 1
ATOM 2514 C CA . HIS A 1 313 ? 5.044 -21.084 -22.707 1.00 59.81 313 HIS A CA 1
ATOM 2515 C C . HIS A 1 313 ? 5.389 -22.353 -23.510 1.00 59.81 313 HIS A C 1
ATOM 2517 O O . HIS A 1 313 ? 6.558 -22.734 -23.533 1.00 59.81 313 HIS A O 1
ATOM 2523 N N . GLU A 1 314 ? 4.436 -22.970 -24.215 1.00 59.50 314 GLU A N 1
ATOM 2524 C CA . GLU A 1 314 ? 4.654 -24.195 -25.008 1.00 59.50 314 GLU A CA 1
ATOM 2525 C C . GLU A 1 314 ? 5.118 -23.950 -26.463 1.00 59.50 314 GLU A C 1
ATOM 2527 O O . GLU A 1 314 ? 5.578 -24.870 -27.143 1.00 59.50 314 GLU A O 1
ATOM 2532 N N . GLY A 1 315 ? 5.041 -22.713 -26.969 1.00 53.38 315 GLY A N 1
ATOM 2533 C CA . GLY A 1 315 ? 5.432 -22.373 -28.343 1.00 53.38 315 GLY A CA 1
ATOM 2534 C C . GLY A 1 315 ? 6.936 -22.495 -28.655 1.00 53.38 315 GLY A C 1
ATOM 2535 O O . GLY A 1 315 ? 7.809 -22.199 -27.838 1.00 53.38 315 GLY A O 1
ATOM 2536 N N . VAL A 1 316 ? 7.259 -22.859 -29.905 1.00 46.53 316 VAL A N 1
ATOM 2537 C CA . VAL A 1 316 ? 8.640 -22.939 -30.420 1.00 46.53 316 VAL A CA 1
ATOM 2538 C C . VAL A 1 316 ? 9.313 -21.562 -30.312 1.00 46.53 316 VAL A C 1
ATOM 2540 O O . VAL A 1 316 ? 8.875 -20.601 -30.941 1.00 46.53 316 VAL A O 1
ATOM 2543 N N . CYS A 1 317 ? 10.410 -21.502 -29.551 1.00 41.78 317 CYS A N 1
ATOM 2544 C CA . CYS A 1 317 ? 11.089 -20.310 -29.005 1.00 41.78 317 CYS A CA 1
ATOM 2545 C C . CYS A 1 317 ? 10.571 -19.829 -27.635 1.00 41.78 317 CYS A C 1
ATOM 2547 O O . CYS A 1 317 ? 10.321 -18.639 -27.438 1.00 41.78 317 CYS A O 1
ATOM 2549 N N . ALA A 1 318 ? 10.554 -20.739 -26.658 1.00 44.78 318 ALA A N 1
ATOM 2550 C CA . ALA A 1 318 ? 10.551 -20.471 -25.215 1.00 44.78 318 ALA A CA 1
ATOM 2551 C C . ALA A 1 318 ? 11.847 -19.773 -24.715 1.00 44.78 318 ALA A C 1
ATOM 2553 O O . ALA A 1 318 ? 12.441 -20.167 -23.717 1.00 44.78 318 ALA A O 1
ATOM 2554 N N . ALA A 1 319 ? 12.332 -18.749 -25.426 1.00 43.03 319 ALA A N 1
ATOM 2555 C CA . ALA A 1 319 ? 13.512 -17.981 -25.038 1.00 43.03 319 ALA A CA 1
ATOM 2556 C C . ALA A 1 319 ? 13.100 -16.585 -24.543 1.00 43.03 319 ALA A C 1
ATOM 2558 O O . ALA A 1 319 ? 12.819 -15.691 -25.342 1.00 43.03 319 ALA A O 1
ATOM 2559 N N . HIS A 1 320 ? 13.066 -16.433 -23.214 1.00 48.78 320 HIS A N 1
ATOM 2560 C CA . HIS A 1 320 ? 13.220 -15.185 -22.448 1.00 48.78 320 HIS A CA 1
ATOM 2561 C C . HIS A 1 320 ? 12.571 -13.926 -23.046 1.00 48.78 320 HIS A C 1
ATOM 2563 O O . HIS A 1 320 ? 13.223 -12.910 -23.296 1.00 48.78 320 HIS A O 1
ATOM 2569 N N . GLN A 1 321 ? 11.258 -13.967 -23.259 1.00 45.59 321 GLN A N 1
ATOM 2570 C CA . GLN A 1 321 ? 10.489 -12.779 -23.612 1.00 45.59 321 GLN A CA 1
ATOM 2571 C C . GLN A 1 321 ? 9.916 -12.148 -22.341 1.00 45.59 321 GLN A C 1
ATOM 2573 O O . GLN A 1 321 ? 9.125 -12.759 -21.632 1.00 45.59 321 GLN A O 1
ATOM 2578 N N . GLY A 1 322 ? 10.325 -10.912 -22.040 1.00 46.50 322 GLY A N 1
ATOM 2579 C CA . GLY A 1 322 ? 9.858 -10.186 -20.860 1.00 46.50 322 GLY A CA 1
ATOM 2580 C C . GLY A 1 322 ? 8.336 -9.932 -20.856 1.00 46.50 322 GLY A C 1
ATOM 2581 O O . GLY A 1 322 ? 7.674 -10.040 -21.896 1.00 46.50 322 GLY A O 1
ATOM 2582 N N . PRO A 1 323 ? 7.759 -9.504 -19.715 1.00 44.06 323 PRO A N 1
ATOM 2583 C CA . PRO A 1 323 ? 6.310 -9.288 -19.554 1.00 44.06 323 PRO A CA 1
ATOM 2584 C C . PRO A 1 323 ? 5.696 -8.345 -20.609 1.00 44.06 323 PRO A C 1
ATOM 2586 O O . PRO A 1 323 ? 4.531 -8.465 -20.997 1.00 44.06 323 PRO A O 1
ATOM 2589 N N . TYR A 1 324 ? 6.502 -7.415 -21.129 1.00 41.38 324 TYR A N 1
ATOM 2590 C CA . TYR A 1 324 ? 6.102 -6.447 -22.150 1.00 41.38 324 TYR A CA 1
ATOM 2591 C C . TYR A 1 324 ? 5.960 -7.053 -23.563 1.00 41.38 324 TYR A C 1
ATOM 2593 O O . TYR A 1 324 ? 5.127 -6.611 -24.352 1.00 41.38 324 TYR A O 1
ATOM 2601 N N . SER A 1 325 ? 6.746 -8.078 -23.907 1.00 46.84 325 SER A N 1
ATOM 2602 C CA . SER A 1 325 ? 6.607 -8.802 -25.183 1.00 46.84 325 SER A CA 1
ATOM 2603 C C . SER A 1 325 ? 5.475 -9.829 -25.143 1.00 46.84 325 SER A C 1
ATOM 2605 O O . SER A 1 325 ? 4.765 -9.981 -26.137 1.00 46.84 325 SER A O 1
ATOM 2607 N N . ILE A 1 326 ? 5.241 -10.447 -23.980 1.00 52.28 326 ILE A N 1
ATOM 2608 C CA . ILE A 1 326 ? 4.109 -11.355 -23.738 1.00 52.28 326 ILE A CA 1
ATOM 2609 C C . ILE A 1 326 ? 2.780 -10.601 -23.878 1.00 52.28 326 ILE A C 1
ATOM 2611 O O . ILE A 1 326 ? 1.918 -10.998 -24.661 1.00 52.28 326 ILE A O 1
ATOM 2615 N N . SER A 1 327 ? 2.650 -9.445 -23.216 1.00 44.59 327 SER A N 1
ATOM 2616 C CA . SER A 1 327 ? 1.445 -8.605 -23.312 1.00 44.59 327 SER A CA 1
ATOM 2617 C C . SER A 1 327 ? 1.161 -8.103 -24.728 1.00 44.59 327 SER A C 1
ATOM 2619 O O . SER A 1 327 ? -0.001 -7.925 -25.064 1.00 44.59 327 SER A O 1
ATOM 2621 N N . ARG A 1 328 ? 2.182 -7.921 -25.580 1.00 44.44 328 ARG A N 1
ATOM 2622 C CA . ARG A 1 328 ? 2.008 -7.551 -26.996 1.00 44.44 328 ARG A CA 1
ATOM 2623 C C . ARG A 1 328 ? 1.559 -8.700 -27.897 1.00 44.44 328 ARG A C 1
ATOM 2625 O O . ARG A 1 328 ? 0.843 -8.429 -28.853 1.00 44.44 328 ARG A O 1
ATOM 2632 N N . ARG A 1 329 ? 1.961 -9.948 -27.623 1.00 44.84 329 ARG A N 1
ATOM 2633 C CA . ARG A 1 329 ? 1.439 -11.128 -28.346 1.00 44.84 329 ARG A CA 1
ATOM 2634 C C . ARG A 1 329 ? -0.010 -11.437 -27.967 1.00 44.84 329 ARG A C 1
ATOM 2636 O O . ARG A 1 329 ? -0.735 -11.975 -28.790 1.00 44.84 329 ARG A O 1
ATOM 2643 N N . ALA A 1 330 ? -0.423 -11.050 -26.761 1.00 44.03 330 ALA A N 1
ATOM 2644 C CA . ALA A 1 330 ? -1.792 -11.176 -26.267 1.00 44.03 330 ALA A CA 1
ATOM 2645 C C . ALA A 1 330 ? -2.745 -10.051 -26.739 1.00 44.03 330 ALA A C 1
ATOM 2647 O O . ALA A 1 330 ? -3.913 -10.043 -26.350 1.00 44.03 330 ALA A O 1
ATOM 2648 N N . ILE A 1 331 ? -2.275 -9.096 -27.557 1.00 40.75 331 ILE A N 1
ATOM 2649 C CA . ILE A 1 331 ? -3.146 -8.117 -28.227 1.00 40.75 331 ILE A CA 1
ATOM 2650 C C . ILE A 1 331 ? -3.698 -8.788 -29.488 1.00 40.75 331 ILE A C 1
ATOM 2652 O O . ILE A 1 331 ? -3.011 -8.834 -30.509 1.00 40.75 331 ILE A O 1
ATOM 2656 N N . ILE A 1 332 ? -4.922 -9.309 -29.394 1.00 41.03 332 ILE A N 1
ATOM 2657 C CA . ILE A 1 332 ? -5.775 -9.628 -30.549 1.00 41.03 332 ILE A CA 1
ATOM 2658 C C . ILE A 1 332 ? -6.757 -8.481 -30.741 1.00 41.03 332 ILE A C 1
ATOM 2660 O O . ILE A 1 332 ? -7.432 -8.125 -29.743 1.00 41.03 332 ILE A O 1
#

Organism: NCBI:txid132261

Radius of gyration: 27.81 Å; chains: 1; bounding box: 61×47×87 Å

InterPro domains:
  IPR002156 Ribonuclease H domain [PF13456] (101-212)
  IPR012337 Ribonuclease H-like superfamily [SSF53098] (90-210)
  IPR036397 Ribonuclease H superfamily [G3DSA:3.30.420.10] (93-226)

Sequence (332 aa):
MLAVFWTAKRLTSYFQAHRIVVLTNEPLASLTRSPAASAWMTKWAVFISQYSVEFRPRPSIKGQALTDFLVECTAREMTRAQAETRVEDDWWVMSIDGSPGSRSCEAGIVLVTPENFRIYYAIRFQFHVSNNEAEYEALINGLKILGKLGVSKVQVYSDSRLVVGQITGEFEAKEERMKRYRDLSLEMLGRFEFKLEHIPRAQNAEANVLSKLSAESLEYISKLATVEELATPSLNRDELLWVLADPPEWLDRLARYIEDGVALEDPQEARLLRMRAPTYKVQDGILYKRSYNGVLLRCLRAAEAKALMEEIHEGVCAAHQGPYSISRRAII

Foldseek 3Di:
DVVLLVCCVVPVVDLQPDAAEAADQDVLVVLCVDPPHDPVSVVSSVSSVVSNYHYDHHDPPPVVVVVVVVCVVVVVVVVVVVVVVPPDDQEKEKEKAAAFDPFFFGIWIWIQGPVGDIATATEREPDGDDRVLRRLQNLLVNLVVCVVVVRAHYEYEYQPPALLCCLVVVDDDD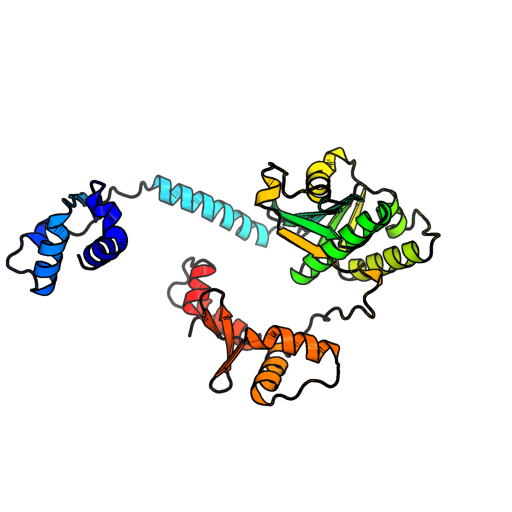DPVSVLSSVSSNVSCVRHNYHYDYDHVVVSVRRVCRSGHHPPDPDPSNVRYDYYYHHDRPSPDPDPPPPPDDDDCLQVVLLCCQVVVDADPDPVNSVVSVVQNVQWDDDPNWIWGQDPVRQTQTDDGPVRVVVLVVVVCPDDPNDDDDPVVSSVVNRD

Secondary structure (DSSP, 8-state):
-HHHHHHHHHSHHHHHHS--EEE-SS-HHHHTS-TTS-HHHHHHHHHHGGGTPEEEPPPP--HHHHHHHHHHHHHHHHHHHHHTT-TT--PEEEEEEE---TTS--EEEEEE-TT--EEEEEEEESS---HHHHHHHHHHHHHHHHHHTT--EEEEEES-HHHHHHHHTSS---SHHHHHHHHHHHHHHTTSEEEEEE--GGGSHHHHHHTT--TT--SHHHHHPEEEEE-S-GGGSSS--------S-HHHHHHHHHHH----SSHHHHHHHHHHGGGEEEETTEEEEEPTTSPEEEPPPHHHHHHHHHHHHHSS--S---HHHHHHHT--